Protein AF-0000000074598389 (afdb_homodimer)

Structure (mmCIF, N/CA/C/O backbone):
data_AF-0000000074598389-model_v1
#
loop_
_entity.id
_entity.type
_entity.pdbx_description
1 polymer 'Pectinesterase inhibitor domain-containing protein'
#
loop_
_atom_site.group_PDB
_atom_site.id
_atom_site.type_symbol
_atom_site.label_atom_id
_atom_site.label_alt_id
_atom_site.label_comp_id
_atom_site.label_asym_id
_atom_site.label_entity_id
_atom_site.label_seq_id
_atom_site.pdbx_PDB_ins_code
_atom_site.Cartn_x
_atom_site.Cartn_y
_atom_site.Cartn_z
_atom_site.occupancy
_atom_site.B_iso_or_equiv
_atom_site.auth_seq_id
_atom_site.auth_comp_id
_atom_site.auth_asym_id
_atom_site.auth_atom_id
_atom_site.pdbx_PDB_model_num
ATOM 1 N N . MET A 1 1 ? 4.613 78.25 67.938 1 35.03 1 MET A N 1
ATOM 2 C CA . MET A 1 1 ? 5.613 77.438 67.25 1 35.03 1 MET A CA 1
ATOM 3 C C . MET A 1 1 ? 4.969 76.25 66.625 1 35.03 1 MET A C 1
ATOM 5 O O . MET A 1 1 ? 4.418 75.375 67.312 1 35.03 1 MET A O 1
ATOM 9 N N . LYS A 1 2 ? 4.414 76.438 65.375 1 42.22 2 LYS A N 1
ATOM 10 C CA . LYS A 1 2 ? 3.6 75.812 64.312 1 42.22 2 LYS A CA 1
ATOM 11 C C . LYS A 1 2 ? 4.242 74.562 63.844 1 42.22 2 LYS A C 1
ATOM 13 O O . LYS A 1 2 ? 5.234 74.562 63.125 1 42.22 2 LYS A O 1
ATOM 18 N N . HIS A 1 3 ? 4.371 73.625 64.812 1 40.69 3 HIS A N 1
ATOM 19 C CA . HIS A 1 3 ? 4.895 72.312 64.438 1 40.69 3 HIS A CA 1
ATOM 20 C C . HIS A 1 3 ? 4.188 71.75 63.219 1 40.69 3 HIS A C 1
ATOM 22 O O . HIS A 1 3 ? 2.957 71.625 63.188 1 40.69 3 HIS A O 1
ATOM 28 N N . SER A 1 4 ? 4.695 72.062 62.031 1 38.25 4 SER A N 1
ATOM 29 C CA . SER A 1 4 ? 4.395 71.625 60.656 1 38.25 4 SER A CA 1
ATOM 30 C C . SER A 1 4 ? 4.414 70.062 60.562 1 38.25 4 SER A C 1
ATOM 32 O O . SER A 1 4 ? 5.457 69.438 60.75 1 38.25 4 SER A O 1
ATOM 34 N N . PHE A 1 5 ? 3.422 69.375 61.094 1 42.69 5 PHE A N 1
ATOM 35 C CA . PHE A 1 5 ? 3.184 67.938 60.906 1 42.69 5 PHE A CA 1
ATOM 36 C C . PHE A 1 5 ? 3.264 67.562 59.438 1 42.69 5 PHE A C 1
ATOM 38 O O . PHE A 1 5 ? 2.422 68 58.656 1 42.69 5 PHE A O 1
ATOM 45 N N . ALA A 1 6 ? 4.496 67.562 58.906 1 40.03 6 ALA A N 1
ATOM 46 C CA . ALA A 1 6 ? 4.797 67.062 57.562 1 40.03 6 ALA A CA 1
ATOM 47 C C . ALA A 1 6 ? 4.148 65.688 57.312 1 40.03 6 ALA A C 1
ATOM 49 O O . ALA A 1 6 ? 4.195 64.812 58.156 1 40.03 6 ALA A O 1
ATOM 50 N N . PHE A 1 7 ? 3.07 65.688 56.531 1 42.22 7 PHE A N 1
ATOM 51 C CA . PHE A 1 7 ? 2.32 64.688 55.844 1 42.22 7 PHE A CA 1
ATOM 52 C C . PHE A 1 7 ? 3.258 63.719 55.094 1 42.22 7 PHE A C 1
ATOM 54 O O . PHE A 1 7 ? 3.936 64.125 54.156 1 42.22 7 PHE A O 1
ATOM 61 N N . TYR A 1 8 ? 3.98 62.812 55.812 1 38.78 8 TYR A N 1
ATOM 62 C CA . TYR A 1 8 ? 4.762 61.75 55.156 1 38.78 8 TYR A CA 1
ATOM 63 C C . TYR A 1 8 ? 3.926 61 54.125 1 38.78 8 TYR A C 1
ATOM 65 O O . TYR A 1 8 ? 2.924 60.375 54.469 1 38.78 8 TYR A O 1
ATOM 73 N N . ILE A 1 9 ? 3.736 61.562 52.938 1 39.34 9 ILE A N 1
ATOM 74 C CA . ILE A 1 9 ? 3.219 60.906 51.75 1 39.34 9 ILE A CA 1
ATOM 75 C C . ILE A 1 9 ? 3.928 59.562 51.562 1 39.34 9 ILE A C 1
ATOM 77 O O . ILE A 1 9 ? 5.145 59.531 51.375 1 39.34 9 ILE A O 1
ATOM 81 N N . THR A 1 10 ? 3.537 58.531 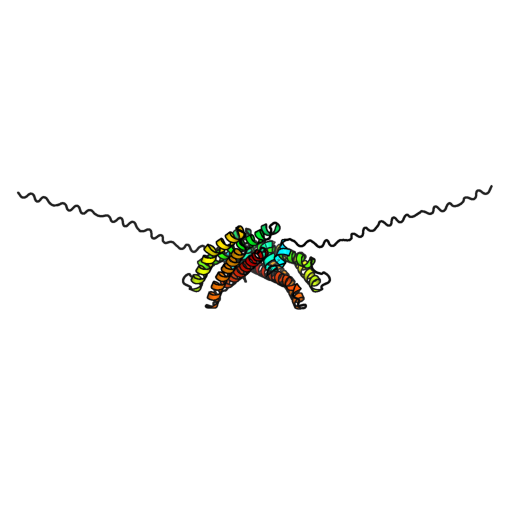52.344 1 41.62 10 THR A N 1
ATOM 82 C CA . THR A 1 10 ? 3.91 57.125 52.094 1 41.62 10 THR A CA 1
ATOM 83 C C . THR A 1 10 ? 3.725 56.812 50.625 1 41.62 10 THR A C 1
ATOM 85 O O . THR A 1 10 ? 2.605 56.844 50.094 1 41.62 10 THR A O 1
ATOM 88 N N . LEU A 1 11 ? 4.637 57.188 49.719 1 41.75 11 LEU A N 1
ATOM 89 C CA . LEU A 1 11 ? 4.762 56.656 48.375 1 41.75 11 LEU A CA 1
ATOM 90 C C . LEU A 1 11 ? 4.727 55.156 48.375 1 41.75 11 LEU A C 1
ATOM 92 O O . LEU A 1 11 ? 5.633 54.5 48.906 1 41.75 11 LEU A O 1
ATOM 96 N N . ILE A 1 12 ? 3.557 54.594 48.625 1 43.62 12 ILE A N 1
ATOM 97 C CA . ILE A 1 12 ? 3.334 53.156 48.375 1 43.62 12 ILE A CA 1
ATOM 98 C C . ILE A 1 12 ? 3.889 52.812 47 1 43.62 12 ILE A C 1
ATOM 100 O O . ILE A 1 12 ? 3.414 53.312 45.969 1 43.62 12 ILE A O 1
ATOM 104 N N . PHE A 1 13 ? 5.23 52.656 46.875 1 41.69 13 PHE A N 1
ATOM 105 C CA . PHE A 1 13 ? 5.863 51.969 45.75 1 41.69 13 PHE A CA 1
ATOM 106 C C . PHE A 1 13 ? 5.113 50.688 45.375 1 41.69 13 PHE A C 1
ATOM 108 O O . PHE A 1 13 ? 5.121 49.75 46.156 1 41.69 13 PHE A O 1
ATOM 115 N N . THR A 1 14 ? 3.869 50.844 44.75 1 44.34 14 THR A N 1
ATOM 116 C CA . THR A 1 14 ? 3.273 49.719 44.062 1 44.34 14 THR A CA 1
ATOM 117 C C . THR A 1 14 ? 4.305 49.031 43.156 1 44.34 14 THR A C 1
ATOM 119 O O . THR A 1 14 ? 4.758 49.594 42.188 1 44.34 14 THR A O 1
ATOM 122 N N . LEU A 1 15 ? 5.309 48.406 43.75 1 41.91 15 LEU A N 1
ATOM 123 C CA . LEU A 1 15 ? 6.09 47.438 42.969 1 41.91 15 LEU A CA 1
ATOM 124 C C . LEU A 1 15 ? 5.18 46.594 42.094 1 41.91 15 LEU A C 1
ATOM 126 O O . LEU A 1 15 ? 4.406 45.781 42.594 1 41.91 15 LEU A O 1
ATOM 130 N N . LEU A 1 16 ? 4.602 47.312 41.031 1 41.22 16 LEU A N 1
ATOM 131 C CA . LEU A 1 16 ? 4.043 46.5 39.969 1 41.22 16 LEU A CA 1
ATOM 132 C C . LEU A 1 16 ? 4.957 45.312 39.625 1 41.22 16 LEU A C 1
ATOM 134 O O . LEU A 1 16 ? 6.082 45.531 39.156 1 41.22 16 LEU A O 1
ATOM 138 N N . LEU A 1 17 ? 4.93 44.281 40.469 1 42.47 17 LEU A N 1
ATOM 139 C CA . LEU A 1 17 ? 5.465 43 40.031 1 42.47 17 LEU A CA 1
ATOM 140 C C . LEU A 1 17 ? 5.031 42.688 38.594 1 42.47 17 LEU A C 1
ATOM 142 O O . LEU A 1 17 ? 3.863 42.375 38.375 1 42.47 17 LEU A O 1
ATOM 146 N N . ILE A 1 18 ? 5.496 43.531 37.656 1 47.69 18 ILE A N 1
ATOM 147 C CA . ILE A 1 18 ? 5.41 43 36.312 1 47.69 18 ILE A CA 1
ATOM 148 C C . ILE A 1 18 ? 5.902 41.562 36.281 1 47.69 18 ILE A C 1
ATOM 150 O O . ILE A 1 18 ? 7.094 41.312 36.469 1 47.69 18 ILE A O 1
ATOM 154 N N . SER A 1 19 ? 5.117 40.656 36.906 1 46.66 19 SER A N 1
ATOM 155 C CA . SER A 1 19 ? 5.473 39.281 36.594 1 46.66 19 SER A CA 1
ATOM 156 C C . SER A 1 19 ? 5.703 39.094 35.094 1 46.66 19 SER A C 1
ATOM 158 O O . SER A 1 19 ? 4.902 39.562 34.281 1 46.66 19 SER A O 1
ATOM 160 N N . PRO A 1 20 ? 7 39.062 34.719 1 48.16 20 PRO A N 1
ATOM 161 C CA . PRO A 1 20 ? 7.156 38.75 33.312 1 48.16 20 PRO A CA 1
ATOM 162 C C . PRO A 1 20 ? 6.16 37.688 32.844 1 48.16 20 PRO A C 1
ATOM 164 O O . PRO A 1 20 ? 5.973 36.688 33.5 1 48.16 20 PRO A O 1
ATOM 167 N N . ILE A 1 21 ? 5.023 38.156 32.25 1 45.31 21 ILE A N 1
ATOM 168 C CA . ILE A 1 21 ? 4.324 37.156 31.422 1 45.31 21 ILE A CA 1
ATOM 169 C C . ILE A 1 21 ? 5.34 36.281 30.688 1 45.31 21 ILE A C 1
ATOM 171 O O . ILE A 1 21 ? 6.125 36.781 29.875 1 45.31 21 ILE A O 1
ATOM 175 N N . THR A 1 22 ? 5.891 35.281 31.391 1 43.81 22 THR A N 1
ATOM 176 C CA . THR A 1 22 ? 6.574 34.25 30.609 1 43.81 22 THR A CA 1
ATOM 177 C C . THR A 1 22 ? 5.852 34.031 29.281 1 43.81 22 THR A C 1
ATOM 179 O O . THR A 1 22 ? 4.699 33.594 29.266 1 43.81 22 THR A O 1
ATOM 182 N N . GLN A 1 23 ? 6.07 34.938 28.312 1 42.62 23 GLN A N 1
ATOM 183 C CA . GLN A 1 23 ? 5.734 34.5 26.969 1 42.62 23 GLN A CA 1
ATOM 184 C C . GLN A 1 23 ? 6.129 33.031 26.75 1 42.62 23 GLN A C 1
ATOM 186 O O . GLN A 1 23 ? 7.309 32.688 26.844 1 42.62 23 GLN A O 1
ATOM 191 N N . CYS A 1 24 ? 5.316 32.125 27.234 1 41.34 24 CYS A N 1
ATOM 192 C CA . CYS A 1 24 ? 5.48 30.781 26.641 1 41.34 24 CYS A CA 1
ATOM 193 C C . CYS A 1 24 ? 5.773 30.891 25.156 1 41.34 24 CYS A C 1
ATOM 195 O O . CYS A 1 24 ? 4.898 31.266 24.359 1 41.34 24 CYS A O 1
ATOM 197 N N . ASN A 1 25 ? 6.895 31.516 24.859 1 38.81 25 ASN A N 1
ATOM 198 C CA . ASN A 1 25 ? 7.273 31.203 23.484 1 38.81 25 ASN A CA 1
ATOM 199 C C . ASN A 1 25 ? 6.949 29.766 23.125 1 38.81 25 ASN A C 1
ATOM 201 O O . ASN A 1 25 ? 7.562 28.828 23.656 1 38.81 25 ASN A O 1
ATOM 205 N N . GLY A 1 26 ? 5.684 29.406 23.094 1 37.97 26 GLY A N 1
ATOM 206 C CA . GLY A 1 26 ? 5.457 28.141 22.406 1 37.97 26 GLY A CA 1
ATOM 207 C C . GLY A 1 26 ? 6.434 27.906 21.266 1 37.97 26 GLY A C 1
ATOM 208 O O . GLY A 1 26 ? 6.309 28.516 20.188 1 37.97 26 GLY A O 1
ATOM 209 N N . SER A 1 27 ? 7.703 27.953 21.516 1 39.06 27 SER A N 1
ATOM 210 C CA . SER A 1 27 ? 8.562 27.375 20.484 1 39.06 27 SER A CA 1
ATOM 211 C C . SER A 1 27 ? 7.852 26.25 19.75 1 39.06 27 SER A C 1
ATOM 213 O O . SER A 1 27 ? 7.473 25.25 20.344 1 39.06 27 SER A O 1
ATOM 215 N N . THR A 1 28 ? 6.953 26.531 18.859 1 43.59 28 THR A N 1
ATOM 216 C CA . THR A 1 28 ? 6.535 25.484 17.938 1 43.59 28 THR A CA 1
ATOM 217 C C . THR A 1 28 ? 7.684 24.516 17.672 1 43.59 28 THR A C 1
ATOM 219 O O . THR A 1 28 ? 8.664 24.875 17.016 1 43.59 28 THR A O 1
ATOM 222 N N . ARG A 1 29 ? 8.219 23.922 18.656 1 42.19 29 ARG A N 1
ATOM 223 C CA . ARG A 1 29 ? 9.203 22.859 18.422 1 42.19 29 ARG A CA 1
ATOM 224 C C . ARG A 1 29 ? 8.969 22.188 17.078 1 42.19 29 ARG A C 1
ATOM 226 O O . ARG A 1 29 ? 7.891 21.656 16.828 1 42.19 29 ARG A O 1
ATOM 233 N N . LYS A 1 30 ? 9.453 22.75 16.062 1 49.72 30 LYS A N 1
ATOM 234 C CA . LYS A 1 30 ? 9.5 22.031 14.789 1 49.72 30 LYS A CA 1
ATOM 235 C C . LYS A 1 30 ? 9.68 20.531 15.023 1 49.72 30 LYS A C 1
ATOM 237 O O . LYS A 1 30 ? 10.664 20.109 15.625 1 49.72 30 LYS A O 1
ATOM 242 N N . LEU A 1 31 ? 8.555 19.859 15.352 1 54.16 31 LEU A N 1
ATOM 243 C CA . LEU A 1 31 ? 8.609 18.406 15.516 1 54.16 31 LEU A CA 1
ATOM 244 C C . LEU A 1 31 ? 9.633 17.797 14.57 1 54.16 31 LEU A C 1
ATOM 246 O O . LEU A 1 31 ? 9.594 18.047 13.359 1 54.16 31 LEU A O 1
ATOM 250 N N . SER A 1 32 ? 10.906 17.531 15.078 1 65.06 32 SER A N 1
ATOM 251 C CA . SER A 1 32 ? 11.953 16.891 14.297 1 65.06 32 SER A CA 1
ATOM 252 C C . SER A 1 32 ? 11.398 15.742 13.453 1 65.06 32 SER A C 1
ATOM 254 O O . SER A 1 32 ? 10.539 14.992 13.906 1 65.06 32 SER A O 1
ATOM 256 N N . GLU A 1 33 ? 11.531 15.93 12.18 1 80.44 33 GLU A N 1
ATOM 257 C CA . GLU A 1 33 ? 11.117 14.883 11.242 1 80.44 33 GLU A CA 1
ATOM 258 C C . GLU A 1 33 ? 11.758 13.547 11.602 1 80.44 33 GLU A C 1
ATOM 260 O O . GLU A 1 33 ? 12.938 13.484 11.945 1 80.44 33 GLU A O 1
ATOM 265 N N . SER A 1 34 ? 10.922 12.562 11.672 1 86.56 34 SER A N 1
ATOM 266 C CA . SER A 1 34 ? 11.406 11.227 12 1 86.56 34 SER A CA 1
ATOM 267 C C . SER A 1 34 ? 12.406 10.734 10.953 1 86.56 34 SER A C 1
ATOM 269 O O . SER A 1 34 ? 12.398 11.195 9.812 1 86.56 34 SER A O 1
ATOM 271 N N . PHE A 1 35 ? 13.312 9.891 11.398 1 92.25 35 PHE A N 1
ATOM 272 C CA . PHE A 1 35 ? 14.266 9.242 10.508 1 92.25 35 PHE A CA 1
ATOM 273 C C . PHE A 1 35 ? 13.555 8.594 9.328 1 92.25 35 PHE A C 1
ATOM 275 O O . PHE A 1 35 ? 14.016 8.688 8.188 1 92.25 35 PHE A O 1
ATOM 282 N N . LEU A 1 36 ? 12.414 8.023 9.508 1 94.62 36 LEU A N 1
ATOM 283 C CA . LEU A 1 36 ? 11.625 7.367 8.477 1 94.62 36 LEU A CA 1
ATOM 284 C C . LEU A 1 36 ? 11.148 8.367 7.43 1 94.62 36 LEU A C 1
ATOM 286 O O . LEU A 1 36 ? 11.289 8.133 6.227 1 94.62 36 LEU A O 1
ATOM 290 N N . SER A 1 37 ? 10.609 9.469 7.949 1 92.25 37 SER A N 1
ATOM 291 C CA . SER A 1 37 ? 10.125 10.492 7.027 1 92.25 37 SER A CA 1
ATOM 292 C C . SER A 1 37 ? 11.258 11.047 6.172 1 92.25 37 SER A C 1
ATOM 294 O O . SER A 1 37 ? 11.094 11.25 4.965 1 92.25 37 SER A O 1
ATOM 296 N N . LEU A 1 38 ? 12.414 11.281 6.758 1 94.12 38 LEU A N 1
ATOM 297 C CA . LEU A 1 38 ? 13.57 11.805 6.039 1 94.12 38 LEU A CA 1
ATOM 298 C C . LEU A 1 38 ? 14.039 10.805 4.984 1 94.12 38 LEU A C 1
ATOM 300 O O . LEU A 1 38 ? 14.383 11.203 3.863 1 94.12 38 LEU A O 1
ATOM 304 N N . THR A 1 39 ? 14.039 9.578 5.344 1 96.81 39 THR A N 1
ATOM 305 C CA . THR A 1 39 ? 14.438 8.531 4.41 1 96.81 39 THR A CA 1
ATOM 306 C C . THR A 1 39 ? 13.445 8.414 3.264 1 96.81 39 THR A C 1
ATOM 308 O O . THR A 1 39 ? 13.836 8.336 2.098 1 96.81 39 THR A O 1
ATOM 311 N N . CYS A 1 40 ? 12.133 8.508 3.549 1 97.62 40 CYS A N 1
ATOM 312 C CA . CYS A 1 40 ? 11.102 8.297 2.541 1 97.62 40 CYS A CA 1
ATOM 313 C C . CYS A 1 40 ? 11.023 9.484 1.583 1 97.62 40 CYS A C 1
ATOM 315 O O . CYS A 1 40 ? 10.555 9.344 0.453 1 97.62 40 CYS A O 1
ATOM 317 N N . ARG A 1 41 ? 11.539 10.602 1.981 1 95.75 41 ARG A N 1
ATOM 318 C CA . ARG A 1 41 ? 11.602 11.742 1.074 1 95.75 41 ARG A CA 1
ATOM 319 C C . ARG A 1 41 ? 12.492 11.445 -0.123 1 95.75 41 ARG A C 1
ATOM 321 O O . ARG A 1 41 ? 12.367 12.07 -1.177 1 95.75 41 ARG A O 1
ATOM 328 N N . LYS A 1 42 ? 13.383 10.477 0.046 1 96.88 42 LYS A N 1
ATOM 329 C CA . LYS A 1 42 ? 14.336 10.141 -1.005 1 96.88 42 LYS A CA 1
ATOM 330 C C . LYS A 1 42 ? 13.836 8.969 -1.85 1 96.88 42 LYS A C 1
ATOM 332 O O . LYS A 1 42 ? 14.477 8.578 -2.824 1 96.88 42 LYS A O 1
ATOM 337 N N . ALA A 1 43 ? 12.695 8.422 -1.489 1 97.38 43 ALA A N 1
ATOM 338 C CA . ALA A 1 43 ? 12.102 7.336 -2.262 1 97.38 43 ALA A CA 1
ATOM 339 C C . ALA A 1 43 ? 11.227 7.883 -3.391 1 97.38 43 ALA A C 1
ATOM 341 O O . ALA A 1 43 ? 10.758 9.023 -3.326 1 97.38 43 ALA A O 1
ATOM 342 N N . SER A 1 44 ? 11 7.062 -4.406 1 97.06 44 SER A N 1
ATOM 343 C CA . SER A 1 44 ? 10.234 7.461 -5.578 1 97.06 44 SER A CA 1
ATOM 344 C C . SER A 1 44 ? 8.781 7.746 -5.211 1 97.06 44 SER A C 1
ATOM 346 O O . SER A 1 44 ? 8.117 8.562 -5.859 1 97.06 44 SER A O 1
ATOM 348 N N . ASP A 1 45 ? 8.281 7.047 -4.262 1 97.69 45 ASP A N 1
ATOM 349 C CA . ASP A 1 45 ? 6.914 7.215 -3.785 1 97.69 45 ASP A CA 1
ATOM 350 C C . ASP A 1 45 ? 6.875 7.383 -2.268 1 97.69 45 ASP A C 1
ATOM 352 O O . ASP A 1 45 ? 6.848 6.395 -1.528 1 97.69 45 ASP A O 1
ATOM 356 N N . PHE A 1 46 ? 6.715 8.664 -1.833 1 97.44 46 PHE A N 1
ATOM 357 C CA . PHE A 1 46 ? 6.789 8.992 -0.414 1 97.44 46 PHE A CA 1
ATOM 358 C C . PHE A 1 46 ? 5.668 8.312 0.36 1 97.44 46 PHE A C 1
ATOM 360 O O . PHE A 1 46 ? 5.902 7.727 1.422 1 97.44 46 PHE A O 1
ATOM 367 N N . GLY A 1 47 ? 4.402 8.461 -0.177 1 96.88 47 GLY A N 1
ATOM 368 C CA . GLY A 1 47 ? 3.246 7.934 0.532 1 96.88 47 GLY A CA 1
ATOM 369 C C . GLY A 1 47 ? 3.309 6.434 0.741 1 96.88 47 GLY A C 1
ATOM 370 O O . GLY A 1 47 ? 3.064 5.945 1.847 1 96.88 47 GLY A O 1
ATOM 371 N N . PHE A 1 48 ? 3.676 5.73 -0.339 1 97.88 48 PHE A N 1
ATOM 372 C CA . PHE A 1 48 ? 3.777 4.277 -0.241 1 97.88 48 PHE A CA 1
ATOM 373 C C . PHE A 1 48 ? 4.918 3.877 0.684 1 97.88 48 PHE A C 1
ATOM 375 O O . PHE A 1 48 ? 4.793 2.926 1.457 1 97.88 48 PHE A O 1
ATOM 382 N N . CYS A 1 49 ? 6.043 4.641 0.608 1 98.56 49 CYS A N 1
ATOM 383 C CA . CYS A 1 49 ? 7.18 4.398 1.492 1 98.56 49 CYS A CA 1
ATOM 384 C C . CYS A 1 49 ? 6.781 4.578 2.951 1 98.56 49 CYS A C 1
ATOM 386 O O . CYS A 1 49 ? 6.98 3.68 3.77 1 98.56 49 CYS A O 1
ATOM 388 N N . ALA A 1 50 ? 6.195 5.684 3.268 1 97.25 50 ALA A N 1
ATOM 389 C CA . ALA A 1 50 ? 5.824 6.004 4.645 1 97.25 50 ALA A CA 1
ATOM 390 C C . ALA A 1 50 ? 4.801 5.012 5.18 1 97.25 50 ALA A C 1
ATOM 392 O O . ALA A 1 50 ? 4.902 4.555 6.324 1 97.25 50 ALA A O 1
ATOM 393 N N . TYR A 1 51 ? 3.871 4.672 4.332 1 97.25 51 TYR A N 1
ATOM 394 C CA . TYR A 1 51 ? 2.848 3.721 4.746 1 97.25 51 TYR A CA 1
ATOM 395 C C . TYR A 1 51 ? 3.449 2.342 4.988 1 97.25 51 TYR A C 1
ATOM 397 O O . TYR A 1 51 ? 3.219 1.732 6.035 1 97.25 51 TYR A O 1
ATOM 405 N N . THR A 1 52 ? 4.168 1.829 4.004 1 98 52 THR A N 1
ATOM 406 C CA . THR A 1 52 ? 4.699 0.471 4.016 1 98 52 THR A CA 1
ATOM 407 C C . THR A 1 52 ? 5.664 0.276 5.184 1 98 52 THR A C 1
ATOM 409 O O . THR A 1 52 ? 5.566 -0.71 5.918 1 98 52 THR A O 1
ATOM 412 N N . LEU A 1 53 ? 6.547 1.207 5.359 1 97.75 53 LEU A N 1
ATOM 413 C CA . LEU A 1 53 ? 7.566 1.066 6.395 1 97.75 53 LEU A CA 1
ATOM 414 C C . LEU A 1 53 ? 7.027 1.508 7.75 1 97.75 53 LEU A C 1
ATOM 416 O O . LEU A 1 53 ? 7.418 0.963 8.7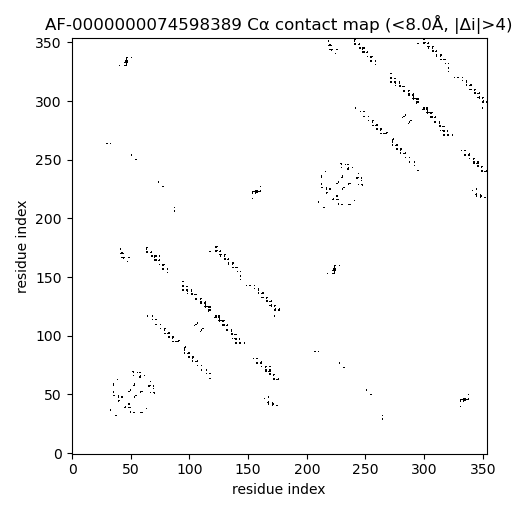81 1 97.75 53 LEU A O 1
ATOM 420 N N . GLY A 1 54 ? 6.109 2.43 7.738 1 94.38 54 GLY A N 1
ATOM 421 C CA . GLY A 1 54 ? 5.516 2.9 8.977 1 94.38 54 GLY A CA 1
ATOM 422 C C . GLY A 1 54 ? 4.566 1.896 9.602 1 94.38 54 GLY A C 1
ATOM 423 O O . GLY A 1 54 ? 4.375 1.886 10.82 1 94.38 54 GLY A O 1
ATOM 424 N N . SER A 1 55 ? 4.035 1.057 8.742 1 93.56 55 SER A N 1
ATOM 425 C CA . SER A 1 55 ? 3.09 0.065 9.242 1 93.56 55 SER A CA 1
ATOM 426 C C . SER A 1 55 ? 3.812 -1.153 9.812 1 93.56 55 SER A C 1
ATOM 428 O O . SER A 1 55 ? 3.184 -2.039 10.391 1 93.56 55 SER A O 1
ATOM 430 N N . ASP A 1 56 ? 5.031 -1.254 9.594 1 93.94 56 ASP A N 1
ATOM 431 C CA . ASP A 1 56 ? 5.875 -2.291 10.18 1 93.94 56 ASP A CA 1
ATOM 432 C C . ASP A 1 56 ? 6.59 -1.774 11.43 1 93.94 56 ASP A C 1
ATOM 434 O O . ASP A 1 56 ? 7.363 -0.819 11.352 1 93.94 56 ASP A O 1
ATOM 438 N N . PRO A 1 57 ? 6.391 -2.398 12.648 1 92.12 57 PRO A N 1
ATOM 439 C CA . PRO A 1 57 ? 6.977 -1.873 13.883 1 92.12 57 PRO A CA 1
ATOM 440 C C . PRO A 1 57 ? 8.5 -1.81 13.836 1 92.12 57 PRO A C 1
ATOM 442 O O . PRO A 1 57 ? 9.109 -0.983 14.523 1 92.12 57 PRO A O 1
ATOM 445 N N . ARG A 1 58 ? 9.164 -2.531 13.031 1 93.88 58 ARG A N 1
ATOM 446 C CA . ARG A 1 58 ? 10.617 -2.502 12.906 1 93.88 58 ARG A CA 1
ATOM 447 C C . ARG A 1 58 ? 11.086 -1.189 12.289 1 93.88 58 ARG A C 1
ATOM 449 O O . ARG A 1 58 ? 12.242 -0.792 12.461 1 93.88 58 ARG A O 1
ATOM 456 N N . GLY A 1 59 ? 10.172 -0.554 11.523 1 93.81 59 GLY A N 1
ATOM 457 C CA . GLY A 1 59 ? 10.516 0.649 10.781 1 93.81 59 GLY A CA 1
ATOM 458 C C . GLY A 1 59 ? 10.797 1.842 11.672 1 93.81 59 GLY A C 1
ATOM 459 O O . GLY A 1 59 ? 11.422 2.814 11.242 1 93.81 59 GLY A O 1
ATOM 460 N N . LYS A 1 60 ? 10.414 1.828 12.969 1 88.88 60 LYS A N 1
ATOM 461 C CA . LYS A 1 60 ? 10.516 2.969 13.875 1 88.88 60 LYS A CA 1
ATOM 462 C C . LYS A 1 60 ? 11.914 3.088 14.461 1 88.88 60 LYS A C 1
ATOM 464 O O . LYS A 1 60 ? 12.336 4.172 14.875 1 88.88 60 LYS A O 1
ATOM 469 N N . THR A 1 61 ? 12.703 2.014 14.43 1 88.5 61 THR A N 1
ATOM 470 C CA . THR A 1 61 ? 13.938 2.035 15.211 1 88.5 61 THR A CA 1
ATOM 471 C C . THR A 1 61 ? 15.117 1.564 14.359 1 88.5 61 THR A C 1
ATOM 473 O O . THR A 1 61 ? 16.219 1.376 14.875 1 88.5 61 THR A O 1
ATOM 476 N N . THR A 1 62 ? 14.898 1.325 13.172 1 92.94 62 THR A N 1
ATOM 477 C CA . THR A 1 62 ? 15.969 0.75 12.359 1 92.94 62 THR A CA 1
ATOM 478 C C . THR A 1 62 ? 16.625 1.817 11.484 1 92.94 62 THR A C 1
ATOM 480 O O . THR A 1 62 ? 16.188 2.971 11.477 1 92.94 62 THR A O 1
ATOM 483 N N . ASP A 1 63 ? 17.781 1.511 10.828 1 95.31 63 ASP A N 1
ATOM 484 C CA . ASP A 1 63 ? 18.469 2.389 9.891 1 95.31 63 ASP A CA 1
ATOM 485 C C . ASP A 1 63 ? 18.062 2.072 8.453 1 95.31 63 ASP A C 1
ATOM 487 O O . ASP A 1 63 ? 17.094 1.35 8.219 1 95.31 63 ASP A O 1
ATOM 491 N N . VAL A 1 64 ? 18.719 2.607 7.496 1 97 64 VAL A N 1
ATOM 492 C CA . VAL A 1 64 ? 18.328 2.479 6.098 1 97 64 VAL A CA 1
ATOM 493 C C . VAL A 1 64 ? 18.453 1.021 5.66 1 97 64 VAL A C 1
ATOM 495 O O . VAL A 1 64 ? 17.609 0.517 4.91 1 97 64 VAL A O 1
ATOM 498 N N . ASP A 1 65 ? 19.5 0.297 6.129 1 96.31 65 ASP A N 1
ATOM 499 C CA . ASP A 1 65 ? 19.641 -1.124 5.828 1 96.31 65 ASP A CA 1
ATOM 500 C C . ASP A 1 65 ? 18.453 -1.921 6.355 1 96.31 65 ASP A C 1
ATOM 502 O O . ASP A 1 65 ? 17.938 -2.807 5.668 1 96.31 65 ASP A O 1
ATOM 506 N N . GLY A 1 66 ? 18.125 -1.565 7.547 1 97.25 66 GLY A N 1
ATOM 507 C CA . GLY A 1 66 ? 16.969 -2.221 8.133 1 97.25 66 GLY A CA 1
ATOM 508 C C . GLY A 1 66 ? 15.68 -1.938 7.391 1 97.25 66 GLY A C 1
ATOM 509 O O . GLY A 1 66 ? 14.844 -2.83 7.219 1 97.25 66 GLY A O 1
ATOM 510 N N . LEU A 1 67 ? 15.484 -0.711 6.914 1 98.44 67 LEU A N 1
ATOM 511 C CA . LEU A 1 67 ? 14.305 -0.36 6.133 1 98.44 67 LEU A CA 1
ATOM 512 C C . LEU A 1 67 ? 14.281 -1.119 4.812 1 98.44 67 LEU A C 1
ATOM 514 O O . LEU A 1 67 ? 13.227 -1.579 4.371 1 98.44 67 LEU A O 1
ATOM 518 N N . ALA A 1 68 ? 15.461 -1.238 4.207 1 98.5 68 ALA A N 1
ATOM 519 C CA . ALA A 1 68 ? 15.57 -2.02 2.979 1 98.5 68 ALA A CA 1
ATOM 520 C C . ALA A 1 68 ? 15.203 -3.48 3.227 1 98.5 68 ALA A C 1
ATOM 522 O O . ALA A 1 68 ? 14.531 -4.105 2.402 1 98.5 68 ALA A O 1
ATOM 523 N N . GLN A 1 69 ? 15.602 -3.996 4.367 1 97.81 69 GLN A N 1
ATOM 524 C CA . GLN A 1 69 ? 15.266 -5.371 4.719 1 97.81 69 GLN A CA 1
ATOM 525 C C . GLN A 1 69 ? 13.758 -5.535 4.906 1 97.81 69 GLN A C 1
ATOM 527 O O . GLN A 1 69 ? 13.18 -6.531 4.469 1 97.81 69 GLN A O 1
ATOM 532 N N . ILE A 1 70 ? 13.156 -4.586 5.551 1 98.06 70 ILE A N 1
ATOM 533 C CA . ILE A 1 70 ? 11.711 -4.633 5.742 1 98.06 70 ILE A CA 1
ATOM 534 C C . ILE A 1 70 ? 11.008 -4.641 4.383 1 98.06 70 ILE A C 1
ATOM 536 O O . ILE A 1 70 ? 10.094 -5.434 4.152 1 98.06 70 ILE A O 1
ATOM 540 N N . ALA A 1 71 ? 11.43 -3.736 3.502 1 98.44 71 ALA A N 1
ATOM 541 C CA . ALA A 1 71 ? 10.828 -3.666 2.17 1 98.44 71 ALA A CA 1
ATOM 542 C C . ALA A 1 71 ? 11 -4.984 1.423 1 98.44 71 ALA A C 1
ATOM 544 O O . ALA A 1 71 ? 10.055 -5.48 0.798 1 98.44 71 ALA A O 1
ATOM 545 N N . LEU A 1 72 ? 12.195 -5.586 1.552 1 98.31 72 LEU A N 1
ATOM 546 C CA . LEU A 1 72 ? 12.461 -6.859 0.893 1 98.31 72 LEU A CA 1
ATOM 547 C C . LEU A 1 72 ? 11.602 -7.969 1.496 1 98.31 72 LEU A C 1
ATOM 549 O O . LEU A 1 72 ? 11.125 -8.852 0.777 1 98.31 72 LEU A O 1
ATOM 553 N N . ASP A 1 73 ? 11.453 -7.969 2.752 1 97.69 73 ASP A N 1
ATOM 554 C CA . ASP A 1 73 ? 10.609 -8.961 3.4 1 97.69 73 ASP A CA 1
ATOM 555 C C . ASP A 1 73 ? 9.172 -8.883 2.887 1 97.69 73 ASP A C 1
ATOM 557 O O . ASP A 1 73 ? 8.539 -9.906 2.627 1 97.69 73 ASP A O 1
ATOM 561 N N . LYS A 1 74 ? 8.68 -7.688 2.816 1 98.06 74 LYS A N 1
ATOM 562 C CA . LYS A 1 74 ? 7.316 -7.488 2.34 1 98.06 74 LYS A CA 1
ATOM 563 C C . LYS A 1 74 ? 7.188 -7.867 0.868 1 98.06 74 LYS A C 1
ATOM 565 O O . LYS A 1 74 ? 6.156 -8.398 0.446 1 98.06 74 LYS A O 1
ATOM 570 N N . LEU A 1 75 ? 8.211 -7.586 0.093 1 98.38 75 LEU A N 1
ATOM 571 C CA . LEU A 1 75 ? 8.242 -8.016 -1.302 1 98.38 75 LEU A CA 1
ATOM 572 C C . LEU A 1 75 ? 8.195 -9.531 -1.409 1 98.38 75 LEU A C 1
ATOM 574 O O . LEU A 1 75 ? 7.441 -10.078 -2.217 1 98.38 75 LEU A O 1
ATOM 578 N N . ALA A 1 76 ? 8.984 -10.219 -0.577 1 97.94 76 ALA A N 1
ATOM 579 C CA . ALA A 1 76 ? 9 -11.68 -0.581 1 97.94 76 ALA A CA 1
ATOM 580 C C . ALA A 1 76 ? 7.625 -12.242 -0.241 1 97.94 76 ALA A C 1
ATOM 582 O O . ALA A 1 76 ? 7.164 -13.188 -0.876 1 97.94 76 ALA A O 1
ATOM 583 N N . ALA A 1 77 ? 7.047 -11.68 0.759 1 96.5 77 ALA A N 1
ATOM 584 C CA . ALA A 1 77 ? 5.715 -12.133 1.157 1 96.5 77 ALA A CA 1
ATOM 585 C C . ALA A 1 77 ? 4.707 -11.93 0.028 1 96.5 77 ALA A C 1
ATOM 587 O O . ALA A 1 77 ? 3.844 -12.781 -0.198 1 96.5 77 ALA A O 1
ATOM 588 N N . GLN A 1 78 ? 4.805 -10.797 -0.65 1 97.88 78 GLN A N 1
ATOM 589 C CA . GLN A 1 78 ? 3.9 -10.523 -1.761 1 97.88 78 GLN A CA 1
ATOM 590 C C . GLN A 1 78 ? 4.121 -11.508 -2.906 1 97.88 78 GLN A C 1
ATOM 592 O O . GLN A 1 78 ? 3.16 -11.969 -3.529 1 97.88 78 GLN A O 1
ATOM 597 N N . VAL A 1 79 ? 5.379 -11.789 -3.197 1 98.5 79 VAL A N 1
ATOM 598 C CA . VAL A 1 79 ? 5.711 -12.758 -4.234 1 98.5 79 VAL A CA 1
ATOM 599 C C . VAL A 1 79 ? 5.117 -14.117 -3.879 1 98.5 79 VAL A C 1
ATOM 601 O O . VAL A 1 79 ? 4.461 -14.75 -4.707 1 98.5 79 VAL A O 1
ATOM 604 N N . LYS A 1 80 ? 5.246 -14.539 -2.689 1 97.31 80 LYS A N 1
ATOM 605 C CA . LYS A 1 80 ? 4.711 -15.828 -2.242 1 97.31 80 LYS A CA 1
ATOM 606 C C . LYS A 1 80 ? 3.184 -15.82 -2.273 1 97.31 80 LYS A C 1
ATOM 608 O O . LYS A 1 80 ? 2.562 -16.828 -2.617 1 97.31 80 LYS A O 1
ATOM 613 N N . GLY A 1 81 ? 2.641 -14.688 -1.887 1 96 81 GLY A N 1
ATOM 614 C CA . GLY A 1 81 ? 1.196 -1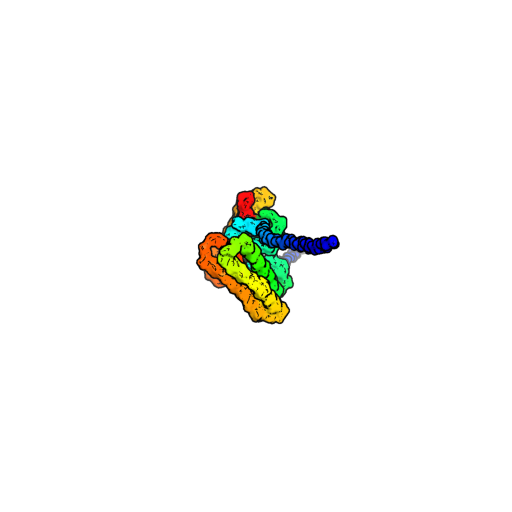4.57 -1.992 1 96 81 GLY A CA 1
ATOM 615 C C . GLY A 1 81 ? 0.691 -14.672 -3.418 1 96 81 GLY A C 1
ATOM 616 O O . GLY A 1 81 ? -0.353 -15.281 -3.67 1 96 81 GLY A O 1
ATOM 617 N N . THR A 1 82 ? 1.43 -14.133 -4.32 1 98 82 THR A N 1
ATOM 618 C CA . THR A 1 82 ? 1.049 -14.195 -5.727 1 98 82 THR A CA 1
ATOM 619 C C . THR A 1 82 ? 1.152 -15.617 -6.258 1 98 82 THR A C 1
ATOM 621 O O . THR A 1 82 ? 0.285 -16.078 -7.008 1 98 82 THR A O 1
ATOM 624 N N . ILE A 1 83 ? 2.199 -16.328 -5.848 1 97.75 83 ILE A N 1
ATOM 625 C CA . ILE A 1 83 ? 2.34 -17.734 -6.211 1 97.75 83 ILE A CA 1
ATOM 626 C C . ILE A 1 83 ? 1.137 -18.516 -5.703 1 97.75 83 ILE A C 1
ATOM 628 O O . ILE A 1 83 ? 0.534 -19.297 -6.449 1 97.75 83 ILE A O 1
ATOM 632 N N . SER A 1 84 ? 0.795 -18.281 -4.496 1 95.56 84 SER A N 1
ATOM 633 C CA . SER A 1 84 ? -0.337 -18.969 -3.896 1 95.56 84 SER A CA 1
ATOM 634 C C . SER A 1 84 ? -1.626 -18.703 -4.664 1 95.56 84 SER A C 1
ATOM 636 O O . SER A 1 84 ? -2.422 -19.609 -4.898 1 95.56 84 SER A O 1
ATOM 638 N N . TYR A 1 85 ? -1.874 -17.5 -5.039 1 95.69 85 TYR A N 1
ATOM 639 C CA . TYR A 1 85 ? -3.039 -17.125 -5.836 1 95.69 85 TYR A CA 1
ATOM 640 C C . TYR A 1 85 ? -3.055 -17.875 -7.164 1 95.69 85 TYR A C 1
ATOM 642 O O . TYR A 1 85 ? -4.082 -18.438 -7.551 1 95.69 85 TYR A O 1
ATOM 650 N N . LEU A 1 86 ? -1.921 -17.906 -7.82 1 97.38 86 LEU A N 1
ATOM 651 C CA . LEU A 1 86 ? -1.819 -18.5 -9.148 1 97.38 86 LEU A CA 1
ATOM 652 C C . LEU A 1 86 ? -2.029 -20.016 -9.078 1 97.38 86 LEU A C 1
ATOM 654 O O . LEU A 1 86 ? -2.619 -20.594 -9.992 1 97.38 86 LEU A O 1
ATOM 658 N N . GLN A 1 87 ? -1.59 -20.594 -8.031 1 96.31 87 GLN A N 1
ATOM 659 C CA . GLN A 1 87 ? -1.709 -22.031 -7.867 1 96.31 87 GLN A CA 1
ATOM 660 C C . GLN A 1 87 ? -3.17 -22.453 -7.727 1 96.31 87 GLN A C 1
ATOM 662 O O . GLN A 1 87 ? -3.51 -23.625 -7.938 1 96.31 87 GLN A O 1
ATOM 667 N N . ARG A 1 88 ? -3.982 -21.531 -7.48 1 93.5 88 ARG A N 1
ATOM 668 C CA . ARG A 1 88 ? -5.398 -21.844 -7.297 1 93.5 88 ARG A CA 1
ATOM 669 C C . ARG A 1 88 ? -6.184 -21.578 -8.578 1 93.5 88 ARG A C 1
ATOM 671 O O . ARG A 1 88 ? -7.391 -21.812 -8.633 1 93.5 88 ARG A O 1
ATOM 678 N N . GLN A 1 89 ? -5.516 -21.047 -9.562 1 94.19 89 GLN A N 1
ATOM 679 C CA . GLN A 1 89 ? -6.156 -20.797 -10.852 1 94.19 89 GLN A CA 1
ATOM 680 C C . GLN A 1 89 ? -6.074 -22.047 -11.742 1 94.19 89 GLN A C 1
ATOM 682 O O . GLN A 1 89 ? -5.441 -23.031 -11.375 1 94.19 89 GLN A O 1
ATOM 687 N N . ASP A 1 90 ? -6.82 -22 -12.883 1 91.31 90 ASP A N 1
ATOM 688 C CA . ASP A 1 90 ? -6.777 -23.078 -13.859 1 91.31 90 ASP A CA 1
ATOM 689 C C . ASP A 1 90 ? -5.375 -23.234 -14.445 1 91.31 90 ASP A C 1
ATOM 691 O O . ASP A 1 90 ? -4.941 -22.422 -15.25 1 91.31 90 ASP A O 1
ATOM 695 N N . SER A 1 91 ? -4.754 -24.266 -14.094 1 89.81 91 SER A N 1
ATOM 696 C CA . SER A 1 91 ? -3.373 -24.516 -14.508 1 89.81 91 SER A CA 1
ATOM 697 C C . SER A 1 91 ? -3.275 -24.703 -16.016 1 89.81 91 SER A C 1
ATOM 699 O O . SER A 1 91 ? -2.188 -24.609 -16.594 1 89.81 91 SER A O 1
ATOM 701 N N . ALA A 1 92 ? -4.355 -25 -16.641 1 93.56 92 ALA A N 1
ATOM 702 C CA . ALA A 1 92 ? -4.355 -25.188 -18.078 1 93.56 92 ALA A CA 1
ATOM 703 C C . ALA A 1 92 ? -4.273 -23.859 -18.812 1 93.56 92 ALA A C 1
ATOM 705 O O . ALA A 1 92 ? -3.973 -23.812 -20 1 93.56 92 ALA A O 1
ATOM 706 N N . ASP A 1 93 ? -4.527 -22.766 -18.172 1 95.56 93 ASP A N 1
ATOM 707 C CA . ASP A 1 93 ? -4.438 -21.438 -18.766 1 95.56 93 ASP A CA 1
ATOM 708 C C . ASP A 1 93 ? -2.982 -21.016 -18.969 1 95.56 93 ASP A C 1
ATOM 710 O O . ASP A 1 93 ? -2.217 -20.938 -18 1 95.56 93 ASP A O 1
ATOM 714 N N . PRO A 1 94 ? -2.588 -20.672 -20.172 1 96.31 94 PRO A N 1
ATOM 715 C CA . PRO A 1 94 ? -1.18 -20.359 -20.422 1 96.31 94 PRO A CA 1
ATOM 716 C C . PRO A 1 94 ? -0.694 -19.156 -19.641 1 96.31 94 PRO A C 1
ATOM 718 O O . PRO A 1 94 ? 0.49 -19.062 -19.297 1 96.31 94 PRO A O 1
ATOM 721 N N . VAL A 1 95 ? -1.568 -18.219 -19.328 1 98.06 95 VAL A N 1
ATOM 722 C CA . VAL A 1 95 ? -1.195 -17.062 -18.516 1 98.06 95 VAL A CA 1
ATOM 723 C C . VAL A 1 95 ? -0.752 -17.531 -17.125 1 98.06 95 VAL A C 1
ATOM 725 O O . VAL A 1 95 ? 0.27 -17.062 -16.609 1 98.06 95 VAL A O 1
ATOM 728 N N . VAL A 1 96 ? -1.486 -18.453 -16.547 1 98.31 96 VAL A N 1
ATOM 729 C CA . VAL A 1 96 ? -1.192 -18.969 -15.219 1 98.31 96 VAL A CA 1
ATOM 730 C C . VAL A 1 96 ? 0.173 -19.641 -15.211 1 98.31 96 VAL A C 1
ATOM 732 O O . VAL A 1 96 ? 0.999 -19.391 -14.336 1 98.31 96 VAL A O 1
ATOM 735 N N . GLY A 1 97 ? 0.405 -20.469 -16.203 1 97.88 97 GLY A N 1
ATOM 736 C CA . GLY A 1 97 ? 1.68 -21.172 -16.281 1 97.88 97 GLY A CA 1
ATOM 737 C C . GLY A 1 97 ? 2.863 -20.234 -16.406 1 97.88 97 GLY A C 1
ATOM 738 O O . GLY A 1 97 ? 3.857 -20.375 -15.695 1 97.88 97 GLY A O 1
ATOM 739 N N . SER A 1 98 ? 2.758 -19.266 -17.312 1 98.19 98 SER A N 1
ATOM 740 C CA . SER A 1 98 ? 3.838 -18.297 -17.516 1 98.19 98 SER A CA 1
ATOM 741 C C . SER A 1 98 ? 4.094 -17.484 -16.266 1 98.19 98 SER A C 1
ATOM 743 O O . SER A 1 98 ? 5.246 -17.281 -15.867 1 98.19 98 SER A O 1
ATOM 745 N N . CYS A 1 99 ? 3.061 -17.047 -15.664 1 98.75 99 CYS A N 1
ATOM 746 C CA . CYS A 1 99 ? 3.193 -16.188 -14.484 1 98.75 99 CYS A CA 1
ATOM 747 C C . CYS A 1 99 ? 3.744 -16.984 -13.305 1 98.75 99 CYS A C 1
ATOM 749 O O . CYS A 1 99 ? 4.566 -16.469 -12.539 1 98.75 99 CYS A O 1
ATOM 751 N N . LEU A 1 100 ? 3.322 -18.219 -13.156 1 98.56 100 LEU A N 1
ATOM 752 C CA . LEU A 1 100 ? 3.891 -19.062 -12.117 1 98.56 100 LEU A CA 1
ATOM 753 C C . LEU A 1 100 ? 5.395 -19.234 -12.312 1 98.56 100 LEU A C 1
ATOM 755 O O . LEU A 1 100 ? 6.156 -19.203 -11.336 1 98.56 100 LEU A O 1
ATOM 759 N N . GLN A 1 101 ? 5.797 -19.359 -13.516 1 98.19 101 GLN A N 1
ATOM 760 C CA . GLN A 1 101 ? 7.227 -19.5 -13.781 1 98.19 101 GLN A CA 1
ATOM 761 C C . GLN A 1 101 ? 7.977 -18.234 -13.391 1 98.19 101 GLN A C 1
ATOM 763 O O . GLN A 1 101 ? 9.031 -18.297 -12.758 1 98.19 101 GLN A O 1
ATOM 768 N N . PHE A 1 102 ? 7.461 -17.062 -13.75 1 98.62 102 PHE A N 1
ATOM 769 C CA . PHE A 1 102 ? 8.078 -15.789 -13.391 1 98.62 102 PHE A CA 1
ATOM 770 C C . PHE A 1 102 ? 8.211 -15.664 -11.875 1 98.62 102 PHE A C 1
ATOM 772 O O . PHE A 1 102 ? 9.297 -15.391 -11.359 1 98.62 102 PHE A O 1
ATOM 779 N N . TYR A 1 103 ? 7.164 -15.969 -11.188 1 98.69 103 TYR A N 1
ATOM 780 C CA . TYR A 1 103 ? 7.137 -15.703 -9.75 1 98.69 103 TYR A CA 1
ATOM 781 C C . TYR A 1 103 ? 7.902 -16.781 -8.984 1 98.69 103 TYR A C 1
ATOM 783 O O . TYR A 1 103 ? 8.516 -16.5 -7.957 1 98.69 103 TYR A O 1
ATOM 791 N N . ARG A 1 104 ? 7.93 -17.953 -9.484 1 98.44 104 ARG A N 1
ATOM 792 C CA . ARG A 1 104 ? 8.742 -18.969 -8.844 1 98.44 104 ARG A CA 1
ATOM 793 C C . ARG A 1 104 ? 10.227 -18.672 -9 1 98.44 104 ARG A C 1
ATOM 795 O O . ARG A 1 104 ? 11.016 -18.875 -8.07 1 98.44 104 ARG A O 1
ATOM 802 N N . THR A 1 105 ? 10.57 -18.219 -10.156 1 98.12 105 THR A N 1
ATOM 803 C CA . THR A 1 105 ? 11.961 -17.797 -10.352 1 98.12 105 THR A CA 1
ATOM 804 C C . THR A 1 105 ? 12.32 -16.656 -9.422 1 98.12 105 THR A C 1
ATOM 806 O O . THR A 1 105 ? 13.391 -16.656 -8.812 1 98.12 105 THR A O 1
ATOM 809 N N . ALA A 1 106 ? 11.469 -15.656 -9.281 1 98.56 106 ALA A N 1
ATOM 810 C CA . ALA A 1 106 ? 11.695 -14.531 -8.375 1 98.56 106 ALA A CA 1
ATOM 811 C C . ALA A 1 106 ? 11.883 -15.016 -6.941 1 98.56 106 ALA A C 1
ATOM 813 O O . ALA A 1 106 ? 12.766 -14.531 -6.23 1 98.56 106 ALA A O 1
ATOM 814 N N . ASP A 1 107 ? 11.078 -15.938 -6.535 1 98.38 107 ASP A N 1
ATOM 815 C CA . ASP A 1 107 ? 11.07 -16.438 -5.16 1 98.38 107 ASP A CA 1
ATOM 816 C C . ASP A 1 107 ? 12.312 -17.266 -4.867 1 98.38 107 ASP A C 1
ATOM 818 O O . ASP A 1 107 ? 12.945 -17.109 -3.824 1 98.38 107 ASP A O 1
ATOM 822 N N . SER A 1 108 ? 12.664 -18.109 -5.738 1 97.25 108 SER A N 1
ATOM 823 C CA . SER A 1 108 ? 13.648 -19.141 -5.414 1 97.25 108 SER A CA 1
ATOM 824 C C . SER A 1 108 ? 15.062 -18.672 -5.758 1 97.25 108 SER A C 1
ATOM 826 O O . SER A 1 108 ? 16.031 -19.125 -5.156 1 97.25 108 SER A O 1
ATOM 828 N N . LYS A 1 109 ? 15.172 -17.766 -6.699 1 94 109 LYS A N 1
ATOM 829 C CA . LYS A 1 109 ? 16.516 -17.391 -7.148 1 94 109 LYS A CA 1
ATOM 830 C C . LYS A 1 109 ? 16.797 -15.922 -6.883 1 94 109 LYS A C 1
ATOM 832 O O . LYS A 1 109 ? 17.828 -15.578 -6.281 1 94 109 LYS A O 1
ATOM 837 N N . VAL A 1 110 ? 15.883 -15.109 -7.207 1 94.38 110 VAL A N 1
ATOM 838 C CA . VAL A 1 110 ? 16.188 -13.68 -7.266 1 94.38 110 VAL A CA 1
ATOM 839 C C . VAL A 1 110 ? 16.125 -13.078 -5.863 1 94.38 110 VAL A C 1
ATOM 841 O O . VAL A 1 110 ? 17.047 -12.375 -5.441 1 94.38 110 VAL A O 1
ATOM 844 N N . TYR A 1 111 ? 15.117 -13.406 -5.137 1 94.94 111 TYR A N 1
ATOM 845 C CA . TYR A 1 111 ? 14.938 -12.82 -3.812 1 94.94 111 TYR A CA 1
ATOM 846 C C . TYR A 1 111 ? 16.078 -13.203 -2.887 1 94.94 111 TYR A C 1
ATOM 848 O O . TYR A 1 111 ? 16.688 -12.336 -2.242 1 94.94 111 TYR A O 1
ATOM 856 N N . PRO A 1 112 ? 16.516 -14.492 -2.836 1 96.06 112 PRO A N 1
ATOM 857 C CA . PRO A 1 112 ? 17.656 -14.828 -1.98 1 96.06 112 PRO A CA 1
ATOM 858 C C . PRO A 1 112 ? 18.938 -14.07 -2.373 1 96.06 112 PRO A C 1
ATOM 860 O O . PRO A 1 112 ? 19.703 -13.672 -1.504 1 96.06 112 PRO A O 1
ATOM 863 N N . SER A 1 113 ? 19.078 -13.867 -3.641 1 96.94 113 SER A N 1
ATOM 864 C CA . SER A 1 113 ? 20.219 -13.109 -4.109 1 96.94 113 SER A CA 1
ATOM 865 C C . SER A 1 113 ? 20.172 -11.664 -3.617 1 96.94 113 SER A C 1
ATOM 867 O O . SER A 1 113 ? 21.188 -11.102 -3.217 1 96.94 113 SER A O 1
ATOM 869 N N . ALA A 1 114 ? 19.016 -11.039 -3.615 1 97.62 114 ALA A N 1
ATOM 870 C CA . ALA A 1 114 ? 18.844 -9.672 -3.146 1 97.62 114 ALA A CA 1
ATOM 871 C C . ALA A 1 114 ? 19.188 -9.547 -1.663 1 97.62 114 ALA A C 1
ATOM 873 O O . ALA A 1 114 ? 19.953 -8.672 -1.264 1 97.62 114 ALA A O 1
ATOM 874 N N . VAL A 1 115 ? 18.703 -10.477 -0.922 1 97.62 115 VAL A N 1
ATOM 875 C CA . VAL A 1 115 ? 18.906 -10.461 0.523 1 97.62 115 VAL A CA 1
ATOM 876 C C . VAL A 1 115 ? 20.375 -10.742 0.845 1 97.62 115 VAL A C 1
ATOM 878 O O . VAL A 1 115 ? 20.969 -10.07 1.69 1 97.62 115 VAL A O 1
ATOM 881 N N . GLY A 1 116 ? 20.875 -11.781 0.22 1 97.75 116 GLY A N 1
ATOM 882 C CA . GLY A 1 116 ? 22.281 -12.094 0.425 1 97.75 116 GLY A CA 1
ATOM 883 C C . GLY A 1 116 ? 23.203 -10.93 0.102 1 97.75 116 GLY A C 1
ATOM 884 O O . GLY A 1 116 ? 24.125 -10.633 0.861 1 97.75 116 GLY A O 1
ATOM 885 N N . SER A 1 117 ? 22.953 -10.273 -1.024 1 98.19 117 SER A N 1
ATOM 886 C CA . SER A 1 117 ? 23.766 -9.141 -1.435 1 98.19 117 SER A CA 1
ATOM 887 C C . SER A 1 117 ? 23.625 -7.977 -0.457 1 98.19 117 SER A C 1
ATOM 889 O O . SER A 1 117 ? 24.609 -7.316 -0.125 1 98.19 117 SER A O 1
ATOM 891 N N . LEU A 1 118 ? 22.422 -7.711 0.029 1 97.94 118 LEU A N 1
ATOM 892 C CA . LEU A 1 118 ? 22.219 -6.648 1.009 1 97.94 118 LEU A CA 1
ATOM 893 C C . LEU A 1 118 ? 23 -6.938 2.291 1 97.94 118 LEU A C 1
ATOM 895 O O . LEU A 1 118 ? 23.656 -6.055 2.838 1 97.94 118 LEU A O 1
ATOM 899 N N . ASN A 1 119 ? 22.938 -8.172 2.725 1 97.06 119 ASN A N 1
ATOM 900 C CA . ASN A 1 119 ? 23.609 -8.578 3.953 1 97.06 119 ASN A CA 1
ATOM 901 C C . ASN A 1 119 ? 25.125 -8.438 3.834 1 97.06 119 ASN A C 1
ATOM 903 O O . ASN A 1 119 ? 25.797 -8.156 4.82 1 97.06 119 ASN A O 1
ATOM 907 N N . ASN A 1 120 ? 25.594 -8.555 2.67 1 97.75 120 ASN A N 1
ATOM 908 C CA . ASN A 1 120 ? 27.031 -8.438 2.414 1 97.75 120 ASN A CA 1
ATOM 909 C C . ASN A 1 120 ? 27.406 -7.012 2.023 1 97.75 120 ASN A C 1
ATOM 911 O O . ASN A 1 120 ? 28.531 -6.762 1.595 1 97.75 120 ASN A O 1
ATOM 915 N N . LYS A 1 121 ? 26.469 -6.145 1.99 1 97.88 121 LYS A N 1
ATOM 916 C CA . LYS A 1 121 ? 26.641 -4.727 1.685 1 97.88 121 LYS A CA 1
ATOM 917 C C . LYS A 1 121 ? 27.031 -4.523 0.226 1 97.88 121 LYS A C 1
ATOM 919 O O . LYS A 1 121 ? 27.688 -3.533 -0.112 1 97.88 121 LYS A O 1
ATOM 924 N N . ALA A 1 122 ? 26.766 -5.562 -0.537 1 98.38 122 ALA A N 1
ATOM 925 C CA . ALA A 1 122 ? 26.875 -5.426 -1.986 1 98.38 122 ALA A CA 1
ATOM 926 C C . ALA A 1 122 ? 25.656 -4.738 -2.572 1 98.38 122 ALA A C 1
ATOM 928 O O . ALA A 1 122 ? 24.844 -5.371 -3.262 1 98.38 122 ALA A O 1
ATOM 929 N N . TYR A 1 123 ? 25.531 -3.475 -2.461 1 98.31 123 TYR A N 1
ATOM 930 C CA . TYR A 1 123 ? 24.312 -2.727 -2.703 1 98.31 123 TYR A CA 1
ATOM 931 C C . TYR A 1 123 ? 23.969 -2.715 -4.188 1 98.31 123 TYR A C 1
ATOM 933 O O . TYR A 1 123 ? 22.797 -2.795 -4.559 1 98.31 123 TYR A O 1
ATOM 941 N N . GLY A 1 124 ? 24.938 -2.6 -5.039 1 98 124 GLY A N 1
ATOM 942 C CA . GLY A 1 124 ? 24.672 -2.66 -6.469 1 98 124 GLY A CA 1
ATOM 943 C C . GLY A 1 124 ? 24.016 -3.953 -6.898 1 98 124 GLY A C 1
ATOM 944 O O . GLY A 1 124 ? 23.016 -3.936 -7.633 1 98 124 GLY A O 1
ATOM 945 N N . ALA A 1 125 ? 24.562 -5.035 -6.406 1 98.06 125 ALA A N 1
ATOM 946 C CA . ALA A 1 125 ? 24 -6.348 -6.723 1 98.06 125 ALA A CA 1
ATOM 947 C C . ALA A 1 125 ? 22.609 -6.516 -6.113 1 98.06 125 ALA A C 1
ATOM 949 O O . ALA A 1 125 ? 21.734 -7.109 -6.73 1 98.06 125 ALA A O 1
ATOM 950 N N . ALA A 1 126 ? 22.453 -6.027 -4.93 1 98.31 126 ALA A N 1
ATOM 951 C CA . ALA A 1 126 ? 21.141 -6.094 -4.277 1 98.31 126 ALA A CA 1
ATOM 952 C C . ALA A 1 126 ? 20.094 -5.316 -5.066 1 98.31 126 ALA A C 1
ATOM 954 O O . ALA A 1 126 ? 18.969 -5.793 -5.258 1 98.31 126 ALA A O 1
ATOM 955 N N . LYS A 1 127 ? 20.469 -4.152 -5.492 1 98.25 127 LYS A N 1
ATOM 956 C CA . LYS A 1 127 ? 19.562 -3.322 -6.281 1 98.25 127 LYS A CA 1
ATOM 957 C C . LYS A 1 127 ? 19.188 -4.008 -7.594 1 98.25 127 LYS A C 1
ATOM 959 O O . LYS A 1 127 ? 18.031 -4.008 -7.988 1 98.25 127 LYS A O 1
ATOM 964 N N . GLN A 1 128 ? 20.156 -4.613 -8.234 1 97.5 128 GLN A N 1
ATOM 965 C CA . GLN A 1 128 ? 19.906 -5.316 -9.492 1 97.5 128 GLN A CA 1
ATOM 966 C C . GLN A 1 128 ? 18.984 -6.508 -9.273 1 97.5 128 GLN A C 1
ATOM 968 O O . GLN A 1 128 ? 18.078 -6.758 -10.086 1 97.5 128 GLN A O 1
ATOM 973 N N . ALA A 1 129 ? 19.203 -7.215 -8.219 1 98 129 ALA A N 1
ATOM 974 C CA . ALA A 1 129 ? 18.359 -8.359 -7.91 1 98 129 ALA A CA 1
ATOM 975 C C . ALA A 1 129 ? 16.922 -7.914 -7.641 1 98 129 ALA A C 1
ATOM 977 O O . ALA A 1 129 ? 15.969 -8.562 -8.078 1 98 129 ALA A O 1
ATOM 978 N N . THR A 1 130 ? 16.75 -6.832 -6.926 1 97.88 130 THR A N 1
ATOM 979 C CA . THR A 1 130 ? 15.414 -6.309 -6.656 1 97.88 130 THR A CA 1
ATOM 980 C C . THR A 1 130 ? 14.719 -5.902 -7.953 1 97.88 130 THR A C 1
ATOM 982 O O . THR A 1 130 ? 13.531 -6.176 -8.141 1 97.88 130 THR A O 1
ATOM 985 N N . ARG A 1 131 ? 15.422 -5.281 -8.82 1 97.69 131 ARG A N 1
ATOM 986 C CA . ARG A 1 131 ? 14.883 -4.91 -10.117 1 97.69 131 ARG A CA 1
ATOM 987 C C . ARG A 1 131 ? 14.5 -6.145 -10.93 1 97.69 131 ARG A C 1
ATOM 989 O O . ARG A 1 131 ? 13.523 -6.121 -11.688 1 97.69 131 ARG A O 1
ATOM 996 N N . ALA A 1 132 ? 15.281 -7.176 -10.758 1 98.19 132 ALA A N 1
ATOM 997 C CA . ALA A 1 132 ? 14.938 -8.414 -11.445 1 98.19 132 ALA A CA 1
ATOM 998 C C . ALA A 1 132 ? 13.602 -8.969 -10.953 1 98.19 132 ALA A C 1
ATOM 1000 O O . ALA A 1 132 ? 12.828 -9.523 -11.734 1 98.19 132 ALA A O 1
ATOM 1001 N N . VAL A 1 133 ? 13.328 -8.875 -9.633 1 98.31 133 VAL A N 1
ATOM 1002 C CA . VAL A 1 133 ? 12.016 -9.266 -9.133 1 98.31 133 VAL A CA 1
ATOM 1003 C C . VAL A 1 133 ? 10.93 -8.438 -9.828 1 98.31 133 VAL A C 1
ATOM 1005 O O . VAL A 1 133 ? 9.914 -8.984 -10.273 1 98.31 133 VAL A O 1
ATOM 1008 N N . MET A 1 134 ? 11.148 -7.164 -9.922 1 98.25 134 MET A N 1
ATOM 1009 C CA . MET A 1 134 ? 10.219 -6.277 -10.617 1 98.25 134 MET A CA 1
ATOM 1010 C C . MET A 1 134 ? 9.977 -6.75 -12.047 1 98.25 134 MET A C 1
ATOM 1012 O O . MET A 1 134 ? 8.836 -6.746 -12.516 1 98.25 134 MET A O 1
ATOM 1016 N N . ASN A 1 135 ? 11.023 -7.113 -12.695 1 98.38 135 ASN A N 1
ATOM 1017 C CA . ASN A 1 135 ? 10.93 -7.551 -14.086 1 98.38 135 ASN A CA 1
ATOM 1018 C C . ASN A 1 135 ? 10.125 -8.836 -14.219 1 98.38 135 ASN A C 1
ATOM 1020 O O . ASN A 1 135 ? 9.422 -9.039 -15.211 1 98.38 135 ASN A O 1
ATOM 1024 N N . HIS A 1 136 ? 10.266 -9.727 -13.258 1 98.31 136 HIS A N 1
ATOM 1025 C CA . HIS A 1 136 ? 9.445 -10.93 -13.273 1 98.31 136 HIS A CA 1
ATOM 1026 C C . HIS A 1 136 ? 7.969 -10.594 -13.117 1 98.31 136 HIS A C 1
ATOM 1028 O O . HIS A 1 136 ? 7.121 -11.164 -13.812 1 98.31 136 HIS A O 1
ATOM 1034 N N . GLY A 1 137 ? 7.625 -9.688 -12.234 1 98.62 137 GLY A N 1
ATOM 1035 C CA . GLY A 1 137 ? 6.254 -9.211 -12.156 1 98.62 137 GLY A CA 1
ATOM 1036 C C . GLY A 1 137 ? 5.773 -8.562 -13.445 1 98.62 137 GLY A C 1
ATOM 1037 O O . GLY A 1 137 ? 4.641 -8.789 -13.875 1 98.62 137 GLY A O 1
ATOM 1038 N N . HIS A 1 138 ? 6.645 -7.762 -14.016 1 98.62 138 HIS A N 1
ATOM 1039 C CA . HIS A 1 138 ? 6.328 -7.113 -15.281 1 98.62 138 HIS A CA 1
ATOM 1040 C C . HIS A 1 138 ? 6.094 -8.141 -16.391 1 98.62 138 HIS A C 1
ATOM 1042 O O . HIS A 1 138 ? 5.191 -7.98 -17.203 1 98.62 138 HIS A O 1
ATOM 1048 N N . GLY A 1 139 ? 6.91 -9.172 -16.422 1 98.69 139 GLY A N 1
ATOM 1049 C CA . GLY A 1 139 ? 6.684 -10.25 -17.375 1 98.69 139 GLY A CA 1
ATOM 1050 C C . GLY A 1 139 ? 5.305 -10.867 -17.25 1 98.69 139 GLY A C 1
ATOM 1051 O O . GLY A 1 139 ? 4.637 -11.102 -18.266 1 98.69 139 GLY A O 1
ATOM 1052 N N . CYS A 1 140 ? 4.898 -11.125 -16.062 1 98.88 140 CYS A N 1
ATOM 1053 C CA . CYS A 1 140 ? 3.551 -11.641 -15.828 1 98.88 140 CYS A CA 1
ATOM 1054 C C . CYS A 1 140 ? 2.5 -10.656 -16.344 1 98.88 140 CYS A C 1
ATOM 1056 O O . CYS A 1 140 ? 1.55 -11.062 -17.016 1 98.88 140 CYS A O 1
ATOM 1058 N N . GLN A 1 141 ? 2.697 -9.367 -16.094 1 98.81 141 GLN A N 1
ATOM 1059 C CA . GLN A 1 141 ? 1.726 -8.375 -16.547 1 98.81 141 GLN A CA 1
ATOM 1060 C C . GLN A 1 141 ? 1.649 -8.336 -18.062 1 98.81 141 GLN A C 1
ATOM 1062 O O . GLN A 1 141 ? 0.567 -8.18 -18.641 1 98.81 141 GLN A O 1
ATOM 1067 N N . VAL A 1 142 ? 2.768 -8.484 -18.688 1 98.69 142 VAL A N 1
ATOM 1068 C CA . VAL A 1 142 ? 2.799 -8.508 -20.156 1 98.69 142 VAL A CA 1
ATOM 1069 C C . VAL A 1 142 ? 1.947 -9.664 -20.672 1 98.69 142 VAL A C 1
ATOM 1071 O O . VAL A 1 142 ? 1.186 -9.5 -21.625 1 98.69 142 VAL A O 1
ATOM 1074 N N . ARG A 1 143 ? 2.068 -10.844 -20.016 1 98.38 143 ARG A N 1
ATOM 1075 C CA . ARG A 1 143 ? 1.258 -11.992 -20.406 1 98.38 143 ARG A CA 1
ATOM 1076 C C . ARG A 1 143 ? -0.228 -11.703 -20.219 1 98.38 143 ARG A C 1
ATOM 1078 O O . ARG A 1 143 ? -1.046 -12.07 -21.062 1 98.38 143 ARG A O 1
ATOM 1085 N N . VAL A 1 144 ? -0.599 -11.086 -19.172 1 98.5 144 VAL A N 1
ATOM 1086 C CA . VAL A 1 144 ? -1.977 -10.703 -18.891 1 98.5 144 VAL A CA 1
ATOM 1087 C C . VAL A 1 144 ? -2.492 -9.758 -19.969 1 98.5 144 VAL A C 1
ATOM 1089 O O . VAL A 1 144 ? -3.607 -9.922 -20.469 1 98.5 144 VAL A O 1
ATOM 1092 N N . ASP A 1 145 ? -1.658 -8.812 -20.328 1 98.12 145 ASP A N 1
ATOM 1093 C CA . ASP A 1 145 ? -2.055 -7.805 -21.297 1 98.12 145 ASP A CA 1
ATOM 1094 C C . ASP A 1 145 ? -2.252 -8.422 -22.688 1 98.12 145 ASP A C 1
ATOM 1096 O O . ASP A 1 145 ? -3.055 -7.934 -23.484 1 98.12 145 ASP A O 1
ATOM 1100 N N . GLN A 1 146 ? -1.545 -9.461 -22.891 1 97.69 146 GLN A N 1
ATOM 1101 C CA . GLN A 1 146 ? -1.626 -10.141 -24.172 1 97.69 146 GLN A CA 1
ATOM 1102 C C . GLN A 1 146 ? -2.873 -11.023 -24.25 1 97.69 146 GLN A C 1
ATOM 1104 O O . GLN A 1 146 ? -3.271 -11.445 -25.344 1 97.69 146 GLN A O 1
ATOM 1109 N N . SER A 1 147 ? -3.447 -11.289 -23.125 1 96.31 147 SER A N 1
ATOM 1110 C CA . SER A 1 147 ? -4.684 -12.062 -23.047 1 96.31 147 SER A CA 1
ATOM 1111 C C . SER A 1 147 ? -5.723 -11.359 -22.172 1 96.31 147 SER A C 1
ATOM 1113 O O . SER A 1 147 ? -6.121 -11.875 -21.125 1 96.31 147 SER A O 1
ATOM 1115 N N . PRO A 1 148 ? -6.184 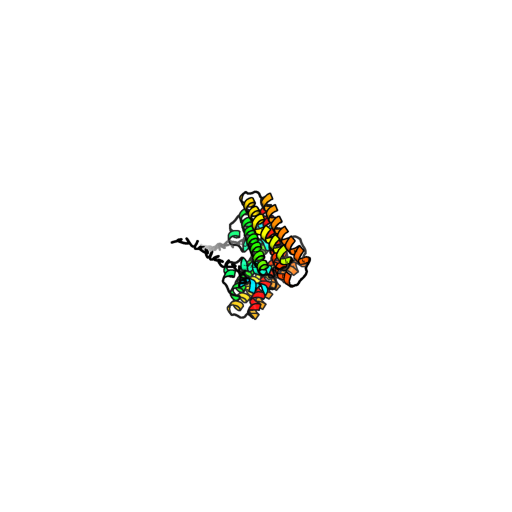-10.266 -22.703 1 93.88 148 PRO A N 1
ATOM 1116 C CA . PRO A 1 148 ? -7.055 -9.453 -21.859 1 93.88 148 PRO A CA 1
ATOM 1117 C C . PRO A 1 148 ? -8.328 -10.18 -21.438 1 93.88 148 PRO A C 1
ATOM 1119 O O . PRO A 1 148 ? -8.984 -10.812 -22.281 1 93.88 148 PRO A O 1
ATOM 1122 N N . SER A 1 149 ? -8.586 -10.211 -20.234 1 95.75 149 SER A N 1
ATOM 1123 C CA . SER A 1 149 ? -9.766 -10.82 -19.625 1 95.75 149 SER A CA 1
ATOM 1124 C C . SER A 1 149 ? -10.039 -10.219 -18.25 1 95.75 149 SER A C 1
ATOM 1126 O O . SER A 1 149 ? -9.109 -9.938 -17.484 1 95.75 149 SER A O 1
ATOM 1128 N N . PRO A 1 150 ? -11.328 -10.078 -17.906 1 94.62 150 PRO A N 1
ATOM 1129 C CA . PRO A 1 150 ? -11.648 -9.555 -16.578 1 94.62 150 PRO A CA 1
ATOM 1130 C C . PRO A 1 150 ? -11.156 -10.469 -15.453 1 94.62 150 PRO A C 1
ATOM 1132 O O . PRO A 1 150 ? -10.961 -10.008 -14.328 1 94.62 150 PRO A O 1
ATOM 1135 N N . LYS A 1 151 ? -10.914 -11.68 -15.773 1 94.25 151 LYS A N 1
ATOM 1136 C CA . LYS A 1 151 ? -10.516 -12.625 -14.734 1 94.25 151 LYS A CA 1
ATOM 1137 C C . LYS A 1 151 ? -9.117 -12.305 -14.219 1 94.25 151 LYS A C 1
ATOM 1139 O O . LYS A 1 151 ? -8.734 -12.766 -13.141 1 94.25 151 LYS A O 1
ATOM 1144 N N . TRP A 1 152 ? -8.344 -11.422 -14.969 1 97.31 152 TRP A N 1
ATOM 1145 C CA . TRP A 1 152 ? -6.965 -11.141 -14.594 1 97.31 152 TRP A CA 1
ATOM 1146 C C . TRP A 1 152 ? -6.875 -9.859 -13.773 1 97.31 152 TRP A C 1
ATOM 1148 O O . TRP A 1 152 ? -5.777 -9.414 -13.422 1 97.31 152 TRP A O 1
ATOM 1158 N N . GLN A 1 153 ? -7.992 -9.281 -13.414 1 96.62 153 GLN A N 1
ATOM 1159 C CA . GLN A 1 153 ? -7.992 -8.031 -12.664 1 96.62 153 GLN A CA 1
ATOM 1160 C C . GLN A 1 153 ? -7.293 -8.195 -11.32 1 96.62 153 GLN A C 1
ATOM 1162 O O . GLN A 1 153 ? -6.57 -7.305 -10.875 1 96.62 153 GLN A O 1
ATOM 1167 N N . MET A 1 154 ? -7.496 -9.336 -10.688 1 97.12 154 MET A N 1
ATOM 1168 C CA . MET A 1 154 ? -6.867 -9.586 -9.391 1 97.12 154 MET A CA 1
ATOM 1169 C C . MET A 1 154 ? -5.359 -9.75 -9.547 1 97.12 154 MET A C 1
ATOM 1171 O O . MET A 1 154 ? -4.586 -9.188 -8.766 1 97.12 154 MET A O 1
ATOM 1175 N N . LEU A 1 155 ? -4.965 -10.469 -10.609 1 98.19 155 LEU A N 1
ATOM 1176 C CA . LEU A 1 155 ? -3.543 -10.672 -10.867 1 98.19 155 LEU A CA 1
ATOM 1177 C C . LEU A 1 155 ? -2.861 -9.352 -11.219 1 98.19 155 LEU A C 1
ATOM 1179 O O . LEU A 1 155 ? -1.735 -9.094 -10.789 1 98.19 155 LEU A O 1
ATOM 1183 N N . THR A 1 156 ? -3.547 -8.5 -12.008 1 98.56 156 THR A N 1
ATOM 1184 C CA . THR A 1 156 ? -3.027 -7.176 -12.336 1 98.56 156 THR A CA 1
ATOM 1185 C C . THR A 1 156 ? -2.787 -6.363 -11.062 1 98.56 156 THR A C 1
ATOM 1187 O O . THR A 1 156 ? -1.748 -5.715 -10.93 1 98.56 156 THR A O 1
ATOM 1190 N N . SER A 1 157 ? -3.734 -6.441 -10.172 1 98.25 157 SER A N 1
ATOM 1191 C CA . SER A 1 157 ? -3.619 -5.734 -8.898 1 98.25 157 SER A CA 1
ATOM 1192 C C . SER A 1 157 ? -2.445 -6.258 -8.086 1 98.25 157 SER A C 1
ATOM 1194 O O . SER A 1 157 ? -1.717 -5.477 -7.465 1 98.25 157 SER A O 1
ATOM 1196 N N . MET A 1 158 ? -2.223 -7.543 -8.055 1 98.44 158 MET A N 1
ATOM 1197 C CA . MET A 1 158 ? -1.109 -8.148 -7.328 1 98.44 158 MET A CA 1
ATOM 1198 C C . MET A 1 158 ? 0.224 -7.77 -7.961 1 98.44 158 MET A C 1
ATOM 1200 O O . MET A 1 158 ? 1.191 -7.473 -7.258 1 98.44 158 MET A O 1
ATOM 1204 N N . ASN A 1 159 ? 0.279 -7.75 -9.297 1 98.81 159 ASN A N 1
ATOM 1205 C CA . ASN A 1 159 ? 1.478 -7.328 -10.016 1 98.81 159 ASN A CA 1
ATOM 1206 C C . ASN A 1 159 ? 1.868 -5.895 -9.656 1 98.81 159 ASN A C 1
ATOM 1208 O O . ASN A 1 159 ? 3.055 -5.578 -9.555 1 98.81 159 ASN A O 1
ATOM 1212 N N . LYS A 1 160 ? 0.879 -5.066 -9.539 1 98.56 160 LYS A N 1
ATOM 1213 C CA . LYS A 1 160 ? 1.137 -3.67 -9.195 1 98.56 160 LYS A CA 1
ATOM 1214 C C . LYS A 1 160 ? 1.809 -3.557 -7.828 1 98.56 160 LYS A C 1
ATOM 1216 O O . LYS A 1 160 ? 2.732 -2.76 -7.648 1 98.56 160 LYS A O 1
ATOM 1221 N N . VAL A 1 161 ? 1.344 -4.352 -6.883 1 98.62 161 VAL A N 1
ATOM 1222 C CA . VAL A 1 161 ? 1.937 -4.312 -5.551 1 98.62 161 VAL A CA 1
ATOM 1223 C C . VAL A 1 161 ? 3.379 -4.812 -5.609 1 98.62 161 VAL A C 1
ATOM 1225 O O . VAL A 1 161 ? 4.266 -4.254 -4.961 1 98.62 161 VAL A O 1
ATOM 1228 N N . VAL A 1 162 ? 3.648 -5.844 -6.355 1 98.81 162 VAL A N 1
ATOM 1229 C CA . VAL A 1 162 ? 5.008 -6.34 -6.535 1 98.81 162 VAL A CA 1
ATOM 1230 C C . VAL A 1 162 ? 5.883 -5.246 -7.137 1 98.81 162 VAL A C 1
ATOM 1232 O O . VAL A 1 162 ? 7.02 -5.035 -6.695 1 98.81 162 VAL A O 1
ATOM 1235 N N . HIS A 1 163 ? 5.375 -4.57 -8.117 1 98.69 163 HIS A N 1
ATOM 1236 C CA . HIS A 1 163 ? 6.102 -3.457 -8.711 1 98.69 163 HIS A CA 1
ATOM 1237 C C . HIS A 1 163 ? 6.449 -2.4 -7.668 1 98.69 163 HIS A C 1
ATOM 1239 O O . HIS A 1 163 ? 7.609 -1.992 -7.555 1 98.69 163 HIS A O 1
ATOM 1245 N N . ASP A 1 164 ? 5.473 -1.988 -6.93 1 98.44 164 ASP A N 1
ATOM 1246 C CA . ASP A 1 164 ? 5.664 -0.898 -5.977 1 98.44 164 ASP A CA 1
ATOM 1247 C C . ASP A 1 164 ? 6.66 -1.291 -4.887 1 98.44 164 ASP A C 1
ATOM 1249 O O . ASP A 1 164 ? 7.52 -0.493 -4.508 1 98.44 164 ASP A O 1
ATOM 1253 N N . LEU A 1 165 ? 6.539 -2.516 -4.387 1 98.75 165 LEU A N 1
ATOM 1254 C CA . LEU A 1 165 ? 7.449 -2.984 -3.348 1 98.75 165 LEU A CA 1
ATOM 1255 C C . LEU A 1 165 ? 8.867 -3.139 -3.895 1 98.75 165 LEU A C 1
ATOM 1257 O O . LEU A 1 165 ? 9.844 -2.863 -3.191 1 98.75 165 LEU A O 1
ATOM 1261 N N . SER A 1 166 ? 9 -3.604 -5.141 1 98.69 166 SER A N 1
ATOM 1262 C CA . SER A 1 166 ? 10.312 -3.719 -5.766 1 98.69 166 SER A CA 1
ATOM 1263 C C . SER A 1 166 ? 10.969 -2.354 -5.922 1 98.69 166 SER A C 1
ATOM 1265 O O . SER A 1 166 ? 12.156 -2.193 -5.637 1 98.69 166 SER A O 1
ATOM 1267 N N . GLN A 1 167 ? 10.18 -1.441 -6.418 1 98.62 167 GLN A N 1
ATOM 1268 C CA . GLN A 1 167 ? 10.695 -0.085 -6.57 1 98.62 167 GLN A CA 1
ATOM 1269 C C . GLN A 1 167 ? 11.133 0.492 -5.227 1 98.62 167 GLN A C 1
ATOM 1271 O O . GLN A 1 167 ? 12.211 1.087 -5.121 1 98.62 167 GLN A O 1
ATOM 1276 N N . LEU A 1 168 ? 10.305 0.344 -4.203 1 98.69 168 LEU A N 1
ATOM 1277 C CA . LEU A 1 168 ? 10.648 0.83 -2.869 1 98.69 168 LEU A CA 1
ATOM 1278 C C . LEU A 1 168 ? 11.945 0.196 -2.375 1 98.69 168 LEU A C 1
ATOM 1280 O O . LEU A 1 168 ? 12.82 0.89 -1.858 1 98.69 168 LEU A O 1
ATOM 1284 N N . SER A 1 169 ? 12.039 -1.129 -2.52 1 98.62 169 SER A N 1
ATOM 1285 C CA . SER A 1 169 ? 13.25 -1.84 -2.109 1 98.62 169 SER A CA 1
ATOM 1286 C C . SER A 1 169 ? 14.477 -1.305 -2.834 1 98.62 169 SER A C 1
ATOM 1288 O O . SER A 1 169 ? 15.508 -1.051 -2.213 1 98.62 169 SER A O 1
ATOM 1290 N N . SER A 1 170 ? 14.344 -1.132 -4.133 1 98.38 170 SER A N 1
ATOM 1291 C CA . SER A 1 170 ? 15.438 -0.61 -4.945 1 98.38 170 SER A CA 1
ATOM 1292 C C . SER A 1 170 ? 15.828 0.797 -4.508 1 98.38 170 SER A C 1
ATOM 1294 O O . SER A 1 170 ? 17.016 1.115 -4.406 1 98.38 170 SER A O 1
ATOM 1296 N N . ASP A 1 171 ? 14.875 1.641 -4.242 1 98.31 171 ASP A N 1
ATOM 1297 C CA . ASP A 1 171 ? 15.133 3.004 -3.787 1 98.31 171 ASP A CA 1
ATOM 1298 C C . ASP A 1 171 ? 15.945 3.008 -2.496 1 98.31 171 ASP A C 1
ATOM 1300 O O . ASP A 1 171 ? 16.938 3.74 -2.381 1 98.31 171 ASP A O 1
ATOM 1304 N N . LEU A 1 172 ? 15.5 2.229 -1.555 1 98.62 172 LEU A N 1
ATOM 1305 C CA . LEU A 1 172 ? 16.141 2.213 -0.244 1 98.62 172 LEU A CA 1
ATOM 1306 C C . LEU A 1 172 ? 17.562 1.682 -0.343 1 98.62 172 LEU A C 1
ATOM 1308 O O . LEU A 1 172 ? 18.484 2.248 0.249 1 98.62 172 LEU A O 1
ATOM 1312 N N . ILE A 1 173 ? 17.719 0.63 -1.098 1 98.5 173 ILE A N 1
ATOM 1313 C CA . ILE A 1 173 ? 19.047 0.074 -1.296 1 98.5 173 ILE A CA 1
ATOM 1314 C C . ILE A 1 173 ? 19.938 1.1 -1.998 1 98.5 173 ILE A C 1
ATOM 1316 O O . ILE A 1 173 ? 21.125 1.23 -1.676 1 98.5 173 ILE A O 1
ATOM 1320 N N . GLY A 1 174 ? 19.375 1.763 -2.928 1 97.38 174 GLY A N 1
ATOM 1321 C CA . GLY A 1 174 ? 20.109 2.77 -3.682 1 97.38 174 GLY A CA 1
ATOM 1322 C C . GLY A 1 174 ? 20.609 3.908 -2.818 1 97.38 174 GLY A C 1
ATOM 1323 O O . GLY A 1 174 ? 21.562 4.605 -3.195 1 97.38 174 GLY A O 1
ATOM 1324 N N . LEU A 1 175 ? 19.969 4.172 -1.638 1 97.12 175 LEU A N 1
ATOM 1325 C CA . LEU A 1 175 ? 20.422 5.219 -0.729 1 97.12 175 LEU A CA 1
ATOM 1326 C C . LEU A 1 175 ? 21.75 4.84 -0.083 1 97.12 175 LEU A C 1
ATOM 1328 O O . LEU A 1 175 ? 22.453 5.699 0.473 1 97.12 175 LEU A O 1
ATOM 1332 N N . LYS A 1 176 ? 22.094 3.592 -0.094 1 95.12 176 LYS A N 1
ATOM 1333 C CA . LYS A 1 176 ? 23.312 3.102 0.553 1 95.12 176 LYS A CA 1
ATOM 1334 C C . LYS A 1 176 ? 24.453 2.967 -0.451 1 95.12 176 LYS A C 1
ATOM 1336 O O . LYS A 1 176 ? 25.625 2.9 -0.064 1 95.12 176 LYS A O 1
ATOM 1341 N N . GLY A 1 177 ? 24.109 2.84 -1.713 1 83.75 177 GLY A N 1
ATOM 1342 C CA . GLY A 1 177 ? 25.188 2.672 -2.678 1 83.75 177 GLY A CA 1
ATOM 1343 C C . GLY A 1 177 ? 24.703 2.646 -4.113 1 83.75 177 GLY A C 1
ATOM 1344 O O . GLY A 1 177 ? 23.5 2.566 -4.367 1 83.75 177 GLY A O 1
ATOM 1345 N N . MET B 1 1 ? 12.203 -102.688 -12.211 1 35.19 1 MET B N 1
ATOM 1346 C CA . MET B 1 1 ? 11.305 -101.812 -11.516 1 35.19 1 MET B CA 1
ATOM 1347 C C . MET B 1 1 ? 11.789 -100.375 -11.648 1 35.19 1 MET B C 1
ATOM 1349 O O . MET B 1 1 ? 12.781 -100 -11.031 1 35.19 1 MET B O 1
ATOM 1353 N N . LYS B 1 2 ? 11.641 -99.812 -12.914 1 42.41 2 LYS B N 1
ATOM 1354 C CA . LYS B 1 2 ? 11.992 -98.562 -13.609 1 42.41 2 LYS B CA 1
ATOM 1355 C C . LYS B 1 2 ? 11.398 -97.375 -12.898 1 42.41 2 LYS B C 1
ATOM 1357 O O . LYS B 1 2 ? 10.18 -97.188 -12.883 1 42.41 2 LYS B O 1
ATOM 1362 N N . HIS B 1 3 ? 11.961 -97.062 -11.734 1 42.25 3 HIS B N 1
ATOM 1363 C CA . HIS B 1 3 ? 11.656 -95.875 -10.922 1 42.25 3 HIS B CA 1
ATOM 1364 C C . HIS B 1 3 ? 11.711 -94.625 -11.75 1 42.25 3 HIS B C 1
ATOM 1366 O O . HIS B 1 3 ? 12.766 -94.25 -12.289 1 42.25 3 HIS B O 1
ATOM 1372 N N . SER B 1 4 ? 10.672 -94.375 -12.578 1 38.84 4 SER B N 1
ATOM 1373 C CA . SER B 1 4 ? 10.406 -93.188 -13.336 1 38.84 4 SER B CA 1
ATOM 1374 C C . SER B 1 4 ? 10.461 -91.938 -12.453 1 38.84 4 SER B C 1
ATOM 1376 O O . SER B 1 4 ? 9.688 -91.812 -11.5 1 38.84 4 SER B O 1
ATOM 1378 N N . PHE B 1 5 ? 11.656 -91.375 -12.156 1 43.25 5 PHE B N 1
ATOM 1379 C CA . PHE B 1 5 ? 11.984 -90.125 -11.531 1 43.25 5 PHE B CA 1
ATOM 1380 C C . PHE B 1 5 ? 11.203 -89 -12.18 1 43.25 5 PHE B C 1
ATOM 1382 O O . PHE B 1 5 ? 11.469 -88.625 -13.328 1 43.25 5 PHE B O 1
ATOM 1389 N N . ALA B 1 6 ? 9.859 -89 -12.102 1 40.41 6 ALA B N 1
ATOM 1390 C CA . ALA B 1 6 ? 9.039 -87.938 -12.562 1 40.41 6 ALA B CA 1
ATOM 1391 C C . ALA B 1 6 ? 9.547 -86.562 -12 1 40.41 6 ALA B C 1
ATOM 1393 O O . ALA B 1 6 ? 9.812 -86.5 -10.805 1 40.41 6 ALA B O 1
ATOM 1394 N N . PHE B 1 7 ? 10.25 -85.812 -12.828 1 43.5 7 PHE B N 1
ATOM 1395 C CA . PHE B 1 7 ? 10.703 -84.438 -12.773 1 43.5 7 PHE B CA 1
ATOM 1396 C C . PHE B 1 7 ? 9.562 -83.5 -12.375 1 43.5 7 PHE B C 1
ATOM 1398 O O . PHE B 1 7 ? 8.594 -83.375 -13.117 1 43.5 7 PHE B O 1
ATOM 1405 N N . TYR B 1 8 ? 9.109 -83.5 -11.078 1 39.72 8 TYR B N 1
ATOM 1406 C CA . TYR B 1 8 ? 8.164 -82.562 -10.547 1 39.72 8 TYR B CA 1
ATOM 1407 C C . TYR B 1 8 ? 8.602 -81.125 -10.867 1 39.72 8 TYR B C 1
ATOM 1409 O O . TYR B 1 8 ? 9.656 -80.688 -10.414 1 39.72 8 TYR B O 1
ATOM 1417 N N . ILE B 1 9 ? 8.375 -80.625 -12.109 1 40.12 9 ILE B N 1
ATOM 1418 C CA . ILE B 1 9 ? 8.477 -79.25 -12.516 1 40.12 9 ILE B CA 1
ATOM 1419 C C . ILE B 1 9 ? 7.762 -78.375 -11.492 1 40.12 9 ILE B C 1
ATOM 1421 O O . ILE B 1 9 ? 6.555 -78.5 -11.289 1 40.12 9 ILE B O 1
ATOM 1425 N N . THR B 1 10 ? 8.414 -78.062 -10.328 1 42 10 THR B N 1
ATOM 1426 C CA . THR B 1 10 ? 8.016 -77 -9.391 1 42 10 THR B CA 1
ATOM 1427 C C . THR B 1 10 ? 7.668 -75.75 -10.125 1 42 10 THR B C 1
ATOM 1429 O O . THR B 1 10 ? 8.531 -75.125 -10.766 1 42 10 THR B O 1
ATOM 1432 N N . LEU B 1 11 ? 6.465 -75.625 -10.75 1 42.62 11 LEU B N 1
ATOM 1433 C CA . LEU B 1 11 ? 5.875 -74.375 -11.164 1 42.62 11 LEU B CA 1
ATOM 1434 C C . LEU B 1 11 ? 6 -73.312 -10.07 1 42.62 11 LEU B C 1
ATOM 1436 O O . LEU B 1 11 ? 5.395 -73.438 -9 1 42.62 11 LEU B O 1
ATOM 1440 N N . ILE B 1 12 ? 7.199 -72.75 -9.906 1 42.72 12 ILE B N 1
ATOM 1441 C CA . ILE B 1 12 ? 7.43 -71.562 -9.094 1 42.72 12 ILE B CA 1
ATOM 1442 C C . ILE B 1 12 ? 6.387 -70.5 -9.438 1 42.72 12 ILE B C 1
ATOM 1444 O O . ILE B 1 12 ? 6.328 -70 -10.57 1 42.72 12 ILE B O 1
ATOM 1448 N N . PHE B 1 13 ? 5.141 -70.562 -8.875 1 42.09 13 PHE B N 1
ATOM 1449 C CA . PHE B 1 13 ? 4.16 -69.5 -8.766 1 42.09 13 PHE B CA 1
ATOM 1450 C C . PHE B 1 13 ? 4.836 -68.188 -8.391 1 42.09 13 PHE B C 1
ATOM 1452 O O . PHE B 1 13 ? 5.281 -68 -7.25 1 42.09 13 PHE B O 1
ATOM 1459 N N . THR B 1 14 ? 5.691 -67.625 -9.32 1 43.97 14 THR B N 1
ATOM 1460 C CA . THR B 1 14 ? 6.074 -66.25 -9.125 1 43.97 14 THR B CA 1
ATOM 1461 C C . THR B 1 14 ? 4.848 -65.375 -8.859 1 43.97 14 THR B C 1
ATOM 1463 O O . THR B 1 14 ? 4.008 -65.188 -9.742 1 43.97 14 THR B O 1
ATOM 1466 N N . LEU B 1 15 ? 4.203 -65.5 -7.703 1 41.62 15 LEU B N 1
ATOM 1467 C CA . LEU B 1 15 ? 3.279 -64.5 -7.234 1 41.62 15 LEU B CA 1
ATOM 1468 C C . LEU B 1 15 ? 3.85 -63.094 -7.484 1 41.62 15 LEU B C 1
ATOM 1470 O O . LEU B 1 15 ? 4.852 -62.719 -6.875 1 41.62 15 LEU B O 1
ATOM 1474 N N . LEU B 1 16 ? 3.859 -62.719 -8.812 1 42.28 16 LEU B N 1
ATOM 1475 C CA . LEU B 1 16 ? 4.02 -61.312 -9.094 1 42.28 16 LEU B CA 1
ATOM 1476 C C . LEU B 1 16 ? 3.189 -60.469 -8.133 1 42.28 16 LEU B C 1
ATOM 1478 O O . LEU B 1 16 ? 1.957 -60.5 -8.164 1 42.28 16 LEU B O 1
ATOM 1482 N N . LEU B 1 17 ? 3.658 -60.344 -6.887 1 43.19 17 LEU B N 1
ATOM 1483 C CA . LEU B 1 17 ? 3.145 -59.281 -6.039 1 43.19 17 LEU B CA 1
ATOM 1484 C C . LEU B 1 17 ? 3.035 -57.969 -6.816 1 43.19 17 LEU B C 1
ATOM 1486 O O . LEU B 1 17 ? 4.051 -57.344 -7.145 1 43.19 17 LEU B O 1
ATOM 1490 N N . ILE B 1 18 ? 2.123 -57.938 -7.809 1 49.28 18 ILE B N 1
ATOM 1491 C CA . ILE B 1 18 ? 1.737 -56.594 -8.258 1 49.28 18 ILE B CA 1
ATOM 1492 C C . ILE B 1 18 ? 1.496 -55.719 -7.043 1 49.28 18 ILE B C 1
ATOM 1494 O O . ILE B 1 18 ? 0.528 -55.906 -6.305 1 49.28 18 ILE B O 1
ATOM 1498 N N . SER B 1 19 ? 2.58 -55.375 -6.305 1 47.69 19 SER B N 1
ATOM 1499 C CA . SER B 1 19 ? 2.334 -54.312 -5.367 1 47.69 19 SER B CA 1
ATOM 1500 C C . SER B 1 19 ? 1.565 -53.156 -6.031 1 47.69 19 SER B C 1
ATOM 1502 O O . SER B 1 19 ? 1.913 -52.719 -7.137 1 47.69 19 SER B O 1
ATOM 1504 N N . PRO B 1 20 ? 0.255 -53.125 -5.734 1 48.34 20 PRO B N 1
ATOM 1505 C CA . PRO B 1 20 ? -0.391 -51.906 -6.266 1 48.34 20 PRO B CA 1
ATOM 1506 C C . PRO B 1 20 ? 0.488 -50.688 -6.148 1 48.34 20 PRO B C 1
ATOM 1508 O O . PRO B 1 20 ? 1.066 -50.438 -5.086 1 48.34 20 PRO B O 1
ATOM 1511 N N . ILE B 1 21 ? 1.233 -50.344 -7.227 1 46.59 21 ILE B N 1
ATOM 1512 C CA . ILE B 1 21 ? 1.695 -48.969 -7.246 1 46.59 21 ILE B CA 1
ATOM 1513 C C . ILE B 1 21 ? 0.614 -48.031 -6.672 1 46.59 21 ILE B C 1
ATOM 1515 O O . ILE B 1 21 ? -0.479 -47.938 -7.234 1 46.59 21 ILE B O 1
ATOM 1519 N N . THR B 1 22 ? 0.527 -47.969 -5.316 1 44.53 22 THR B N 1
ATOM 1520 C CA . THR B 1 22 ? -0.249 -46.844 -4.789 1 44.53 22 THR B CA 1
ATOM 1521 C C . THR B 1 22 ? -0.059 -45.594 -5.648 1 44.53 22 THR B C 1
ATOM 1523 O O . THR B 1 22 ? 1.054 -45.062 -5.758 1 44.53 22 THR B O 1
ATOM 1526 N N . GLN B 1 23 ? -0.78 -45.531 -6.77 1 43.81 23 GLN B N 1
ATOM 1527 C CA . GLN B 1 23 ? -0.917 -44.219 -7.355 1 43.81 23 GLN B CA 1
ATOM 1528 C C . GLN B 1 23 ? -1.11 -43.156 -6.273 1 43.81 23 GLN B C 1
ATOM 1530 O O . GLN B 1 23 ? -2.104 -43.188 -5.543 1 43.81 23 GLN B O 1
ATOM 1535 N N . CYS B 1 24 ? -0.056 -42.75 -5.637 1 42.06 24 CYS B N 1
ATOM 1536 C CA . CYS B 1 24 ? -0.199 -41.469 -4.953 1 42.06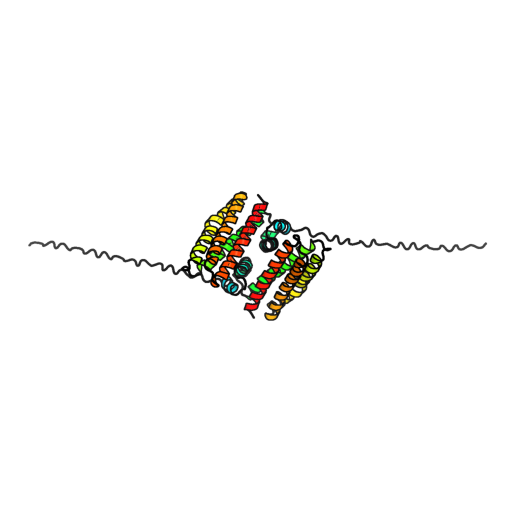 24 CYS B CA 1
ATOM 1537 C C . CYS B 1 24 ? -1.032 -40.5 -5.781 1 42.06 24 CYS B C 1
ATOM 1539 O O . CYS B 1 24 ? -0.586 -40.031 -6.828 1 42.06 24 CYS B O 1
ATOM 1541 N N . ASN B 1 25 ? -2.285 -40.844 -5.996 1 39.66 25 ASN B N 1
ATOM 1542 C CA . ASN B 1 25 ? -3.09 -39.719 -6.414 1 39.66 25 ASN B CA 1
ATOM 1543 C C . ASN B 1 25 ? -2.672 -38.438 -5.688 1 39.66 25 ASN B C 1
ATOM 1545 O O . ASN B 1 25 ? -2.877 -38.312 -4.477 1 39.66 25 ASN B O 1
ATOM 1549 N N . GLY B 1 26 ? -1.461 -37.969 -5.906 1 38.25 26 GLY B N 1
ATOM 1550 C CA . GLY B 1 26 ? -1.281 -36.594 -5.461 1 38.25 26 GLY B CA 1
ATOM 1551 C C . GLY B 1 26 ? -2.537 -35.75 -5.598 1 38.25 26 GLY B C 1
ATOM 1552 O O . GLY B 1 26 ? -2.902 -35.344 -6.703 1 38.25 26 GLY B O 1
ATOM 1553 N N . SER B 1 27 ? -3.621 -36.156 -5.012 1 39.12 27 SER B N 1
ATOM 1554 C CA . SER B 1 27 ? -4.672 -35.156 -4.891 1 39.12 27 SER B CA 1
ATOM 1555 C C . SER B 1 27 ? -4.086 -33.75 -4.758 1 39.12 27 SER B C 1
ATOM 1557 O O . SER B 1 27 ? -3.346 -33.469 -3.816 1 39.12 27 SER B O 1
ATOM 1559 N N . THR B 1 28 ? -3.635 -33.156 -5.793 1 43.75 28 THR B N 1
ATOM 1560 C CA . THR B 1 28 ? -3.396 -31.719 -5.711 1 43.75 28 THR B CA 1
ATOM 1561 C C . THR B 1 28 ? -4.371 -31.062 -4.738 1 43.75 28 THR B C 1
ATOM 1563 O O . THR B 1 28 ? -5.57 -30.984 -5.008 1 43.75 28 THR B O 1
ATOM 1566 N N . ARG B 1 29 ? -4.387 -31.469 -3.547 1 42.75 29 ARG B N 1
ATOM 1567 C CA . ARG B 1 29 ? -5.18 -30.75 -2.549 1 42.75 29 ARG B CA 1
ATOM 1568 C C . ARG B 1 29 ? -5.34 -29.281 -2.926 1 42.75 29 ARG B C 1
ATOM 1570 O O . ARG B 1 29 ? -4.352 -28.578 -3.105 1 42.75 29 ARG B O 1
ATOM 1577 N N . LYS B 1 30 ? -6.262 -29 -3.756 1 49.66 30 LYS B N 1
ATOM 1578 C CA . LYS B 1 30 ? -6.652 -27.609 -3.947 1 49.66 30 LYS B CA 1
ATOM 1579 C C . LYS B 1 30 ? -6.465 -26.797 -2.662 1 49.66 30 LYS B C 1
ATOM 1581 O O . LYS B 1 30 ? -7.086 -27.109 -1.641 1 49.66 30 LYS B O 1
ATOM 1586 N N . LEU B 1 31 ? -5.215 -26.406 -2.387 1 54.19 31 LEU B N 1
ATOM 1587 C CA . LEU B 1 31 ? -4.949 -25.562 -1.227 1 54.19 31 LEU B CA 1
ATOM 1588 C C . LEU B 1 31 ? -6.121 -24.625 -0.958 1 54.19 31 LEU B C 1
ATOM 1590 O O . LEU B 1 31 ? -6.582 -23.922 -1.863 1 54.19 31 LEU B O 1
ATOM 1594 N N . SER B 1 32 ? -7.047 -25 0.005 1 64.94 32 SER B N 1
ATOM 1595 C CA . SER B 1 32 ? -8.18 -24.172 0.405 1 64.94 32 SER B CA 1
ATOM 1596 C C . SER B 1 32 ? -7.785 -22.703 0.517 1 64.94 32 SER B C 1
ATOM 1598 O O . SER B 1 32 ? -6.703 -22.391 1.013 1 64.94 32 SER B O 1
ATOM 1600 N N . GLU B 1 33 ? -8.398 -21.938 -0.316 1 80.62 33 GLU B N 1
ATOM 1601 C CA . GLU B 1 33 ? -8.188 -20.5 -0.269 1 80.62 33 GLU B CA 1
ATOM 1602 C C . GLU B 1 33 ? -8.414 -19.953 1.138 1 80.62 33 GLU B C 1
ATOM 1604 O O . GLU B 1 33 ? -9.359 -20.344 1.819 1 80.62 33 GLU B O 1
ATOM 1609 N N . SER B 1 34 ? -7.449 -19.203 1.58 1 86.81 34 SER B N 1
ATOM 1610 C CA . SER B 1 34 ? -7.551 -18.609 2.91 1 86.81 34 SER B CA 1
ATOM 1611 C C . SER B 1 34 ? -8.766 -17.703 3.018 1 86.81 34 SER B C 1
ATOM 1613 O O . SER B 1 34 ? -9.25 -17.188 2.008 1 86.81 34 SER B O 1
ATOM 1615 N N . PHE B 1 35 ? -9.305 -17.609 4.223 1 92.56 35 PHE B N 1
ATOM 1616 C CA . PHE B 1 35 ? -10.406 -16.688 4.504 1 92.56 35 PHE B CA 1
ATOM 1617 C C . PHE B 1 35 ? -10.07 -15.281 4.016 1 92.56 35 PHE B C 1
ATOM 1619 O O . PHE B 1 35 ? -10.93 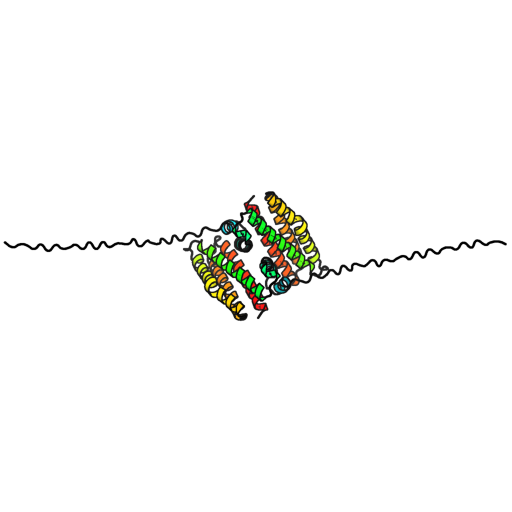-14.594 3.447 1 92.56 35 PHE B O 1
ATOM 1626 N N . LEU B 1 36 ? -8.859 -14.836 4.113 1 94.81 36 LEU B N 1
ATOM 1627 C CA . LEU B 1 36 ? -8.406 -13.516 3.689 1 94.81 36 LEU B CA 1
ATOM 1628 C C . LEU B 1 36 ? -8.531 -13.359 2.178 1 94.81 36 LEU B C 1
ATOM 1630 O O . LEU B 1 36 ? -9.062 -12.359 1.693 1 94.81 36 LEU B O 1
ATOM 1634 N N . SER B 1 37 ? -8.023 -14.375 1.493 1 92.38 37 SER B N 1
ATOM 1635 C CA . SER B 1 37 ? -8.086 -14.312 0.036 1 92.38 37 SER B CA 1
ATOM 1636 C C . SER B 1 37 ? -9.531 -14.266 -0.455 1 92.38 37 SER B C 1
ATOM 1638 O O . SER B 1 37 ? -9.859 -13.508 -1.368 1 92.38 37 SER B O 1
ATOM 1640 N N . LEU B 1 38 ? -10.414 -15.047 0.149 1 94.25 38 LEU B N 1
ATOM 1641 C CA . LEU B 1 38 ? -11.82 -15.07 -0.229 1 94.25 38 LEU B CA 1
ATOM 1642 C C . LEU B 1 38 ? -12.477 -13.719 0.037 1 94.25 38 LEU B C 1
ATOM 1644 O O . LEU B 1 38 ? -13.258 -13.234 -0.783 1 94.25 38 LEU B O 1
ATOM 1648 N N . THR B 1 39 ? -12.148 -13.156 1.14 1 96.94 39 THR B N 1
ATOM 1649 C CA . THR B 1 39 ? -12.68 -11.852 1.492 1 96.94 39 THR B CA 1
ATOM 1650 C C . THR B 1 39 ? -12.18 -10.781 0.528 1 96.94 39 THR B C 1
ATOM 1652 O O . THR B 1 39 ? -12.953 -9.953 0.048 1 96.94 39 THR B O 1
ATOM 1655 N N . CYS B 1 40 ? -10.883 -10.82 0.135 1 97.69 40 CYS B N 1
ATOM 1656 C CA . CYS B 1 40 ? -10.273 -9.781 -0.689 1 97.69 40 CYS B CA 1
ATOM 1657 C C . CYS B 1 40 ? -10.758 -9.875 -2.131 1 97.69 40 CYS B C 1
ATOM 1659 O O . CYS B 1 40 ? -10.727 -8.891 -2.867 1 97.69 40 CYS B O 1
ATOM 1661 N N . ARG B 1 41 ? -11.281 -10.992 -2.5 1 95.75 41 ARG B N 1
ATOM 1662 C CA . ARG B 1 41 ? -11.859 -11.117 -3.832 1 95.75 41 ARG B CA 1
ATOM 1663 C C . ARG B 1 41 ? -13.078 -10.203 -3.986 1 95.75 41 ARG B C 1
ATOM 1665 O O . ARG B 1 41 ? -13.445 -9.844 -5.105 1 95.75 41 ARG B O 1
ATOM 1672 N N . LYS B 1 42 ? -13.641 -9.844 -2.869 1 96.94 42 LYS B N 1
ATOM 1673 C CA . LYS B 1 42 ? -14.844 -9.016 -2.891 1 96.94 42 LYS B CA 1
ATOM 1674 C C . LYS B 1 42 ? -14.508 -7.539 -2.73 1 96.94 42 LYS B C 1
ATOM 1676 O O . LYS B 1 42 ? -15.391 -6.684 -2.777 1 96.94 42 LYS B O 1
ATOM 1681 N N . ALA B 1 43 ? -13.258 -7.234 -2.551 1 97.38 43 ALA B N 1
ATOM 1682 C CA . ALA B 1 43 ? -12.812 -5.848 -2.447 1 97.38 43 ALA B CA 1
ATOM 1683 C C . ALA B 1 43 ? -12.523 -5.262 -3.824 1 97.38 43 ALA B C 1
ATOM 1685 O O . ALA B 1 43 ? -12.258 -6 -4.777 1 97.38 43 ALA B O 1
ATOM 1686 N N . SER B 1 44 ? -12.555 -3.945 -3.922 1 97.12 44 SER B N 1
ATOM 1687 C CA . SER B 1 44 ? -12.344 -3.246 -5.188 1 97.12 44 SER B CA 1
ATOM 1688 C C . SER B 1 44 ? -10.93 -3.457 -5.707 1 97.12 44 SER B C 1
ATOM 1690 O O . SER B 1 44 ? -10.695 -3.432 -6.918 1 97.12 44 SER B O 1
ATOM 1692 N N . ASP B 1 45 ? -10 -3.57 -4.828 1 97.75 45 ASP B N 1
ATOM 1693 C CA . ASP B 1 45 ? -8.602 -3.795 -5.168 1 97.75 45 ASP B CA 1
ATOM 1694 C C . ASP B 1 45 ? -8.031 -4.992 -4.41 1 97.75 45 ASP B C 1
ATOM 1696 O O . ASP B 1 45 ? -7.566 -4.852 -3.279 1 97.75 45 ASP B O 1
ATOM 1700 N N . PHE B 1 46 ? -7.949 -6.137 -5.145 1 97.44 46 PHE B N 1
ATOM 1701 C CA . PHE B 1 46 ? -7.551 -7.391 -4.516 1 97.44 46 PHE B CA 1
ATOM 1702 C C . PHE B 1 46 ? -6.125 -7.301 -3.984 1 97.44 46 PHE B C 1
ATOM 1704 O O . PHE B 1 46 ? -5.848 -7.711 -2.855 1 97.44 46 PHE B O 1
ATOM 1711 N N . GLY B 1 47 ? -5.191 -6.812 -4.871 1 96.94 47 GLY B N 1
ATOM 1712 C CA . GLY B 1 47 ? -3.783 -6.773 -4.504 1 96.94 47 GLY B CA 1
ATOM 1713 C C . GLY B 1 47 ? -3.512 -5.918 -3.277 1 96.94 47 GLY B C 1
ATOM 1714 O O . GLY B 1 47 ? -2.801 -6.344 -2.365 1 96.94 47 GLY B O 1
ATOM 1715 N N . PHE B 1 48 ? -4.141 -4.723 -3.273 1 97.94 48 PHE B N 1
ATOM 1716 C CA . PHE B 1 48 ? -3.955 -3.828 -2.135 1 97.94 48 PHE B CA 1
ATOM 1717 C C . PHE B 1 48 ? -4.59 -4.414 -0.878 1 97.94 48 PHE B C 1
ATOM 1719 O O . PHE B 1 48 ? -4.027 -4.309 0.214 1 97.94 48 PHE B O 1
ATOM 1726 N N . CYS B 1 49 ? -5.762 -5.066 -1.06 1 98.62 49 CYS B N 1
ATOM 1727 C CA . CYS B 1 49 ? -6.434 -5.73 0.051 1 98.62 49 CYS B CA 1
ATOM 1728 C C . CYS B 1 49 ? -5.559 -6.836 0.633 1 98.62 49 CYS B C 1
ATOM 1730 O O . CYS B 1 49 ? -5.293 -6.855 1.836 1 98.62 49 CYS B O 1
ATOM 1732 N N . ALA B 1 50 ? -5.098 -7.703 -0.185 1 97.25 50 ALA B N 1
ATOM 1733 C CA . ALA B 1 50 ? -4.305 -8.852 0.259 1 97.25 50 ALA B CA 1
ATOM 1734 C C . ALA B 1 50 ? -3.002 -8.398 0.909 1 97.25 50 ALA B C 1
ATOM 1736 O O . ALA B 1 50 ? -2.6 -8.93 1.945 1 97.25 50 ALA B O 1
ATOM 1737 N N . TYR B 1 51 ? -2.408 -7.402 0.314 1 97.25 51 TYR B N 1
ATOM 1738 C CA . TYR B 1 51 ? -1.159 -6.891 0.865 1 97.25 51 TYR B CA 1
ATOM 1739 C C . TYR B 1 51 ? -1.389 -6.234 2.223 1 97.25 51 TYR B C 1
ATOM 1741 O O . TYR B 1 51 ? -0.691 -6.543 3.191 1 97.25 51 TYR B O 1
ATOM 1749 N N . THR B 1 52 ? -2.326 -5.301 2.275 1 98 52 THR B N 1
ATOM 1750 C CA . THR B 1 52 ? -2.578 -4.484 3.457 1 98 52 THR B CA 1
ATOM 1751 C C . THR B 1 52 ? -2.998 -5.352 4.637 1 98 52 THR B C 1
ATOM 1753 O O . THR B 1 52 ? -2.477 -5.203 5.742 1 98 52 THR B O 1
ATOM 1756 N N . LEU B 1 53 ? -3.893 -6.254 4.395 1 97.75 53 LEU B N 1
ATOM 1757 C CA . LEU B 1 53 ? -4.422 -7.074 5.48 1 97.75 53 LEU B CA 1
ATOM 1758 C C . LEU B 1 53 ? -3.506 -8.258 5.762 1 97.75 53 LEU B C 1
ATOM 1760 O O . LEU B 1 53 ? -3.391 -8.703 6.90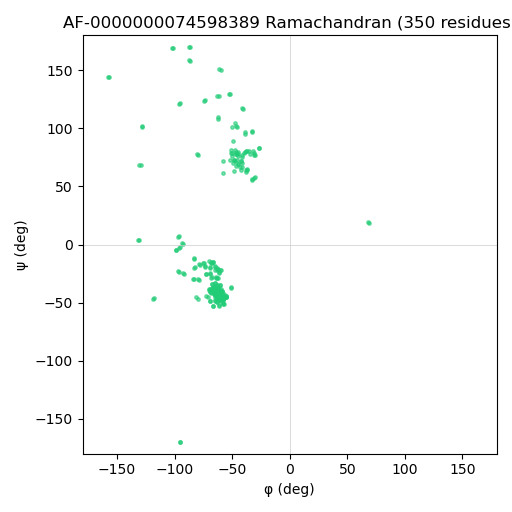6 1 97.75 53 LEU B O 1
ATOM 1764 N N . GLY B 1 54 ? -2.826 -8.719 4.746 1 94.31 54 GLY B N 1
ATOM 1765 C CA . GLY B 1 54 ? -1.904 -9.836 4.918 1 94.31 54 GLY B CA 1
ATOM 1766 C C . GLY B 1 54 ? -0.638 -9.453 5.66 1 94.31 54 GLY B C 1
ATOM 1767 O O . GLY B 1 54 ? -0.016 -10.289 6.312 1 94.31 54 GLY B O 1
ATOM 1768 N N . SER B 1 55 ? -0.323 -8.188 5.566 1 93.62 55 SER B N 1
ATOM 1769 C CA . SER B 1 55 ? 0.895 -7.719 6.227 1 93.62 55 SER B CA 1
ATOM 1770 C C . SER B 1 55 ? 0.648 -7.43 7.703 1 93.62 55 SER B C 1
ATOM 1772 O O . SER B 1 55 ? 1.589 -7.168 8.453 1 93.62 55 SER B O 1
ATOM 1774 N N . ASP B 1 56 ? -0.53 -7.391 8.086 1 94 56 ASP B N 1
ATOM 1775 C CA . ASP B 1 56 ? -0.906 -7.254 9.492 1 94 56 ASP B CA 1
ATOM 1776 C C . ASP B 1 56 ? -1.187 -8.617 10.117 1 94 56 ASP B C 1
ATOM 1778 O O . ASP B 1 56 ? -2.084 -9.336 9.68 1 94 56 ASP B O 1
ATOM 1782 N N . PRO B 1 57 ? -0.45 -9.039 11.227 1 92.38 57 PRO B N 1
ATOM 1783 C CA . PRO B 1 57 ? -0.616 -10.375 11.789 1 92.38 57 PRO B CA 1
ATOM 1784 C C . PRO B 1 57 ? -2.039 -10.641 12.273 1 92.38 57 PRO B C 1
ATOM 1786 O O . PRO B 1 57 ? -2.482 -11.789 12.305 1 92.38 57 PRO B O 1
ATOM 1789 N N . ARG B 1 58 ? -2.824 -9.703 12.562 1 94.19 58 ARG B N 1
ATOM 1790 C CA . ARG B 1 58 ? -4.203 -9.867 13.008 1 94.19 58 ARG B CA 1
ATOM 1791 C C . ARG B 1 58 ? -5.082 -10.391 11.867 1 94.19 58 ARG B C 1
ATOM 1793 O O . ARG B 1 58 ? -6.133 -10.984 12.117 1 94.19 58 ARG B O 1
ATOM 1800 N N . GLY B 1 59 ? -4.637 -10.109 10.617 1 94.06 59 GLY B N 1
ATOM 1801 C CA . GLY B 1 59 ? -5.426 -10.445 9.445 1 94.06 59 GLY B CA 1
ATOM 1802 C C . GLY B 1 59 ? -5.555 -11.938 9.219 1 94.06 59 GLY B C 1
ATOM 1803 O O . GLY B 1 59 ? -6.441 -12.391 8.492 1 94.06 59 GLY B O 1
ATOM 1804 N N . LYS B 1 60 ? -4.73 -12.789 9.859 1 89.06 60 LYS B N 1
ATOM 1805 C CA . LYS B 1 60 ? -4.68 -14.227 9.602 1 89.06 60 LYS B CA 1
ATOM 1806 C C . LYS B 1 60 ? -5.766 -14.961 10.383 1 89.06 60 LYS B C 1
ATOM 1808 O O . LYS B 1 60 ? -6.172 -16.062 10.008 1 89.06 60 LYS B O 1
ATOM 1813 N N . THR B 1 61 ? -6.309 -14.359 11.438 1 88.62 61 THR B N 1
ATOM 1814 C CA . THR B 1 61 ? -7.152 -15.141 12.336 1 88.62 61 THR B CA 1
ATOM 1815 C C . THR B 1 61 ? -8.469 -14.406 12.602 1 88.62 61 THR B C 1
ATOM 1817 O O . THR B 1 61 ? -9.258 -14.844 13.445 1 88.62 61 THR B O 1
ATOM 1820 N N . THR B 1 62 ? -8.672 -13.352 11.992 1 93.06 62 THR B N 1
ATOM 1821 C CA . THR B 1 62 ? -9.844 -12.555 12.32 1 93.06 62 THR B CA 1
ATOM 1822 C C . THR B 1 62 ? -10.945 -12.758 11.281 1 93.06 62 THR B C 1
ATOM 1824 O O . THR B 1 62 ? -10.75 -13.469 10.289 1 93.06 62 THR B O 1
ATOM 1827 N N . ASP B 1 63 ? -12.195 -12.273 11.547 1 95.5 63 ASP B N 1
ATOM 1828 C CA . ASP B 1 63 ? -13.32 -12.305 10.617 1 95.5 63 ASP B CA 1
ATOM 1829 C C . ASP B 1 63 ? -13.43 -10.992 9.852 1 95.5 63 ASP B C 1
ATOM 1831 O O . ASP B 1 63 ? -12.508 -10.172 9.883 1 95.5 63 ASP B O 1
ATOM 1835 N N . VAL B 1 64 ? -14.484 -10.781 9.141 1 97.19 64 VAL B N 1
ATOM 1836 C CA . VAL B 1 64 ? -14.625 -9.617 8.266 1 97.19 64 VAL B CA 1
ATOM 1837 C C . VAL B 1 64 ? -14.656 -8.344 9.102 1 97.19 64 VAL B C 1
ATOM 1839 O O . VAL B 1 64 ? -14.07 -7.324 8.719 1 97.19 64 VAL B O 1
ATOM 1842 N N . ASP B 1 65 ? -15.297 -8.359 10.289 1 96.56 65 ASP B N 1
ATOM 1843 C CA . ASP B 1 65 ? -15.305 -7.207 11.188 1 96.56 65 ASP B CA 1
ATOM 1844 C C . ASP B 1 65 ? -13.883 -6.852 11.633 1 96.56 65 ASP B C 1
ATOM 1846 O O . ASP B 1 65 ? -13.523 -5.672 11.672 1 96.56 65 ASP B O 1
ATOM 1850 N N . GLY B 1 66 ? -13.211 -7.895 11.953 1 97.38 66 GLY B N 1
ATOM 1851 C CA . GLY B 1 66 ? -11.828 -7.68 12.344 1 97.38 66 GLY B CA 1
ATOM 1852 C C . GLY B 1 66 ? -10.977 -7.121 11.227 1 97.38 66 GLY B C 1
ATOM 1853 O O . GLY B 1 66 ? -10.125 -6.258 11.461 1 97.38 66 GLY B O 1
ATOM 1854 N N . LEU B 1 67 ? -11.18 -7.578 9.984 1 98.5 67 LEU B N 1
ATOM 1855 C CA . LEU B 1 67 ? -10.445 -7.051 8.836 1 98.5 67 LEU B CA 1
ATOM 1856 C C . LEU B 1 67 ? -10.789 -5.586 8.602 1 98.5 67 LEU B C 1
ATOM 1858 O O . LEU B 1 67 ? -9.906 -4.781 8.289 1 98.5 67 LEU B O 1
ATOM 1862 N N . ALA B 1 68 ? -12.078 -5.262 8.773 1 98.56 68 ALA B N 1
ATOM 1863 C CA . ALA B 1 68 ? -12.492 -3.867 8.656 1 98.56 68 ALA B CA 1
ATOM 1864 C C . ALA B 1 68 ? -11.82 -3 9.719 1 98.56 68 ALA B C 1
ATOM 1866 O O . ALA B 1 68 ? -11.406 -1.874 9.438 1 98.56 68 ALA B O 1
ATOM 1867 N N . GLN B 1 69 ? -11.68 -3.547 10.906 1 97.94 69 GLN B N 1
ATOM 1868 C CA . GLN B 1 69 ? -11.008 -2.82 11.977 1 97.94 69 GLN B CA 1
ATOM 1869 C C . GLN B 1 69 ? -9.531 -2.59 11.648 1 97.94 69 GLN B C 1
ATOM 1871 O O . GLN B 1 69 ? -9 -1.507 11.891 1 97.94 69 GLN B O 1
ATOM 1876 N N . ILE B 1 70 ? -8.891 -3.586 11.117 1 98.12 70 ILE B N 1
ATOM 1877 C CA . ILE B 1 70 ? -7.496 -3.451 10.727 1 98.12 70 ILE B CA 1
ATOM 1878 C C . ILE B 1 70 ? -7.355 -2.354 9.672 1 98.12 70 ILE B C 1
ATOM 1880 O O . ILE B 1 70 ? -6.473 -1.498 9.773 1 98.12 70 ILE B O 1
ATOM 1884 N N . ALA B 1 71 ? -8.219 -2.395 8.664 1 98.5 71 ALA B N 1
ATOM 1885 C CA . ALA B 1 71 ? -8.18 -1.383 7.609 1 98.5 71 ALA B CA 1
ATOM 1886 C C . ALA B 1 71 ? -8.391 0.015 8.188 1 98.5 71 ALA B C 1
ATOM 1888 O O . ALA B 1 71 ? -7.68 0.955 7.824 1 98.5 71 ALA B O 1
ATOM 1889 N N . LEU B 1 72 ? -9.336 0.132 9.133 1 98.44 72 LEU B N 1
ATOM 1890 C CA . LEU B 1 72 ? -9.609 1.42 9.766 1 98.44 72 LEU B CA 1
ATOM 1891 C C . LEU B 1 72 ? -8.422 1.878 10.602 1 98.44 72 LEU B C 1
ATOM 1893 O O . LEU B 1 72 ? -8.102 3.068 10.633 1 98.44 72 LEU B O 1
ATOM 1897 N N . ASP B 1 73 ? -7.824 0.994 11.281 1 97.75 73 ASP B N 1
ATOM 1898 C CA . ASP B 1 73 ? -6.645 1.341 12.07 1 97.75 73 ASP B CA 1
ATOM 1899 C C . ASP B 1 73 ? -5.535 1.896 11.18 1 97.75 73 ASP B C 1
ATOM 1901 O O . ASP B 1 73 ? -4.883 2.881 11.531 1 97.75 73 ASP B O 1
ATOM 1905 N N . LYS B 1 74 ? -5.305 1.223 10.102 1 98.12 74 LYS B N 1
ATOM 1906 C CA . LYS B 1 74 ? -4.266 1.659 9.18 1 98.12 74 LYS B CA 1
ATOM 1907 C C . LYS B 1 74 ? -4.625 2.996 8.539 1 98.12 74 LYS B C 1
ATOM 1909 O O . LYS B 1 74 ? -3.75 3.828 8.289 1 98.12 74 LYS B O 1
ATOM 1914 N N . LEU B 1 75 ? -5.902 3.195 8.258 1 98.44 75 LEU B N 1
ATOM 1915 C CA . LEU B 1 75 ? -6.375 4.48 7.75 1 98.44 75 LEU B CA 1
ATOM 1916 C C . LEU B 1 75 ? -6.117 5.59 8.766 1 98.44 75 LEU B C 1
ATOM 1918 O O . LEU B 1 75 ? -5.637 6.668 8.398 1 98.44 75 LEU B O 1
ATOM 1922 N N . ALA B 1 76 ? -6.414 5.32 10.031 1 98 76 ALA B N 1
ATOM 1923 C CA . ALA B 1 76 ? -6.188 6.309 11.086 1 98 76 ALA B CA 1
ATOM 1924 C C . ALA B 1 76 ? -4.707 6.672 11.188 1 98 76 ALA B C 1
ATOM 1926 O O . ALA B 1 76 ? -4.359 7.848 11.32 1 98 76 ALA B O 1
ATOM 1927 N N . ALA B 1 77 ? -3.902 5.672 11.156 1 96.5 77 ALA B N 1
ATOM 1928 C CA . ALA B 1 77 ? -2.463 5.91 11.227 1 96.5 77 ALA B CA 1
ATOM 1929 C C . ALA B 1 77 ? -1.994 6.754 10.047 1 96.5 77 ALA B C 1
ATOM 1931 O O . ALA B 1 77 ? -1.146 7.637 10.203 1 96.5 77 ALA B O 1
ATOM 1932 N N . GLN B 1 78 ? -2.529 6.461 8.867 1 97.94 78 GLN B N 1
ATOM 1933 C CA . GLN B 1 78 ? -2.158 7.223 7.676 1 97.94 78 GLN B CA 1
ATOM 1934 C C . GLN B 1 78 ? -2.617 8.672 7.789 1 97.94 78 GLN B C 1
ATOM 1936 O O . GLN B 1 78 ? -1.895 9.594 7.395 1 97.94 78 GLN B O 1
ATOM 1941 N N . VAL B 1 79 ? -3.82 8.859 8.289 1 98.56 79 VAL B N 1
ATOM 1942 C CA . VAL B 1 79 ? -4.348 10.203 8.5 1 98.56 79 VAL B CA 1
ATOM 1943 C C . VAL B 1 79 ? -3.449 10.969 9.469 1 98.56 79 VAL B C 1
ATOM 1945 O O . VAL B 1 79 ? -3.051 12.102 9.195 1 98.56 79 VAL B O 1
ATOM 1948 N N . LYS B 1 80 ? -3.066 10.383 10.516 1 97.38 80 LYS B N 1
ATOM 1949 C CA . LYS B 1 80 ? -2.199 11.016 11.5 1 97.38 80 LYS B CA 1
ATOM 1950 C C . LYS B 1 80 ? -0.815 11.289 10.922 1 97.38 80 LYS B C 1
ATOM 1952 O O . LYS B 1 80 ? -0.207 12.32 11.219 1 97.38 80 LYS B O 1
ATOM 1957 N N . GLY B 1 81 ? -0.356 10.344 10.133 1 96.12 81 GLY B N 1
ATOM 1958 C CA . GLY B 1 81 ? 0.906 10.578 9.453 1 96.12 81 GLY B CA 1
ATOM 1959 C C . GLY B 1 81 ? 0.86 11.758 8.508 1 96.12 81 GLY B C 1
ATOM 1960 O O . GLY B 1 81 ? 1.822 12.523 8.414 1 96.12 81 GLY B O 1
ATOM 1961 N N . THR B 1 82 ? -0.245 11.914 7.855 1 98 82 THR B N 1
ATOM 1962 C CA . THR B 1 82 ? -0.407 13.031 6.93 1 98 82 THR B CA 1
ATOM 1963 C C . THR B 1 82 ? -0.461 14.359 7.684 1 98 82 THR B C 1
ATOM 1965 O O . THR B 1 82 ? 0.128 15.344 7.25 1 98 82 THR B O 1
ATOM 1968 N N . ILE B 1 83 ? -1.145 14.359 8.812 1 97.81 83 ILE B N 1
ATOM 1969 C CA . ILE B 1 83 ? -1.176 15.539 9.664 1 97.81 83 ILE B CA 1
ATOM 1970 C C . ILE B 1 83 ? 0.244 15.906 10.086 1 97.81 83 ILE B C 1
ATOM 1972 O O . ILE B 1 83 ? 0.649 17.062 9.984 1 97.81 83 ILE B O 1
ATOM 1976 N N . SER B 1 84 ? 0.958 14.945 10.5 1 95.62 84 SER B N 1
ATOM 1977 C CA . SER B 1 84 ? 2.33 15.172 10.938 1 95.62 84 SER B CA 1
ATOM 1978 C C . SER B 1 84 ? 3.182 15.75 9.82 1 95.62 84 SER B C 1
ATOM 1980 O O . SER B 1 84 ? 3.973 16.672 10.039 1 95.62 84 SER B O 1
ATOM 1982 N N . TYR B 1 85 ? 3.07 15.25 8.641 1 95.75 85 TYR B N 1
ATOM 1983 C CA . TYR B 1 85 ? 3.779 15.766 7.473 1 95.75 85 TYR B CA 1
ATOM 1984 C C . TYR B 1 85 ? 3.43 17.234 7.227 1 95.75 85 TYR B C 1
ATOM 1986 O O . TYR B 1 85 ? 4.316 18.062 7.027 1 95.75 85 TYR B O 1
ATOM 1994 N N . LEU B 1 86 ? 2.158 17.531 7.281 1 97.38 86 LEU B N 1
ATOM 1995 C CA . LEU B 1 86 ? 1.675 18.859 6.969 1 97.38 86 LEU B CA 1
ATOM 1996 C C . LEU B 1 86 ? 2.143 19.875 8.016 1 97.38 86 LEU B C 1
ATOM 1998 O O . LEU B 1 86 ? 2.447 21.016 7.688 1 97.38 86 LEU B O 1
ATOM 2002 N N . GLN B 1 87 ? 2.227 19.438 9.211 1 96.38 87 GLN B N 1
ATOM 2003 C CA . GLN B 1 87 ? 2.637 20.312 10.305 1 96.38 87 GLN B CA 1
ATOM 2004 C C . GLN B 1 87 ? 4.094 20.734 10.148 1 96.38 87 GLN B C 1
ATOM 2006 O O . GLN B 1 87 ? 4.52 21.734 10.734 1 96.38 87 GLN B O 1
ATOM 2011 N N . ARG B 1 88 ? 4.777 20.078 9.328 1 93.62 88 ARG B N 1
ATOM 2012 C CA . ARG B 1 88 ? 6.188 20.391 9.133 1 93.62 88 ARG B CA 1
ATOM 2013 C C . ARG B 1 88 ? 6.391 21.266 7.895 1 93.62 88 ARG B C 1
ATOM 2015 O O . ARG B 1 88 ? 7.516 21.656 7.586 1 93.62 88 ARG B O 1
ATOM 2022 N N . GLN B 1 89 ? 5.324 21.5 7.195 1 94.25 89 GLN B N 1
ATOM 2023 C CA . GLN B 1 89 ? 5.391 22.359 6.031 1 94.25 89 GLN B CA 1
ATOM 2024 C C . GLN B 1 89 ? 5.195 23.828 6.426 1 94.25 89 GLN B C 1
ATOM 2026 O O . GLN B 1 89 ? 4.93 24.125 7.59 1 94.25 89 GLN B O 1
ATOM 2031 N N . ASP B 1 90 ? 5.453 24.75 5.445 1 91.5 90 ASP B N 1
ATOM 2032 C CA . ASP B 1 90 ? 5.23 26.172 5.66 1 91.5 90 ASP B CA 1
ATOM 2033 C C . ASP B 1 90 ? 3.758 26.469 5.934 1 91.5 90 ASP B C 1
ATOM 2035 O O . ASP B 1 90 ? 2.932 26.422 5.02 1 91.5 90 ASP B O 1
ATOM 2039 N N . SER B 1 91 ? 3.479 26.781 7.121 1 90 91 SER B N 1
ATOM 2040 C CA . SER B 1 91 ? 2.1 27 7.547 1 90 91 SER B CA 1
ATOM 2041 C C . SER B 1 91 ? 1.494 28.219 6.836 1 90 91 SER B C 1
ATOM 2043 O O . SER B 1 91 ? 0.273 28.375 6.824 1 90 91 SER B O 1
ATOM 2045 N N . ALA B 1 92 ? 2.312 29.047 6.297 1 93.62 92 ALA B N 1
ATOM 2046 C CA . ALA B 1 92 ? 1.818 30.219 5.578 1 93.62 92 ALA B CA 1
ATOM 2047 C C . ALA B 1 92 ? 1.251 29.828 4.219 1 93.62 92 ALA B C 1
ATOM 2049 O O . ALA B 1 92 ? 0.529 30.609 3.592 1 93.62 92 ALA B O 1
ATOM 2050 N N . ASP B 1 93 ? 1.527 28.672 3.709 1 95.69 93 ASP B N 1
ATOM 2051 C CA . ASP B 1 93 ? 1.002 28.203 2.434 1 95.69 93 ASP B CA 1
ATOM 2052 C C . ASP B 1 93 ? -0.471 27.812 2.555 1 95.69 93 ASP B C 1
ATOM 2054 O O . ASP B 1 93 ? -0.826 26.938 3.346 1 95.69 93 ASP B O 1
ATOM 2058 N N . PRO B 1 94 ? -1.334 28.391 1.759 1 96.44 94 PRO B N 1
ATOM 2059 C CA . PRO B 1 94 ? -2.768 28.125 1.904 1 96.44 94 PRO B CA 1
ATOM 2060 C C . PRO B 1 94 ? -3.123 26.656 1.667 1 96.44 94 PRO B C 1
ATOM 2062 O O . PRO B 1 94 ? -4.102 26.156 2.23 1 96.44 94 PRO B O 1
ATOM 2065 N N . VAL B 1 95 ? -2.369 25.953 0.863 1 98.12 95 VAL B N 1
ATOM 2066 C CA . VAL B 1 95 ? -2.602 24.531 0.646 1 98.12 95 VAL B CA 1
ATOM 2067 C C . VAL B 1 95 ? -2.424 23.766 1.959 1 98.12 95 VAL B C 1
ATOM 2069 O O . VAL B 1 95 ? -3.244 22.922 2.307 1 98.12 95 VAL B O 1
ATOM 2072 N N . VAL B 1 96 ? -1.379 24.109 2.689 1 98.38 96 VAL B N 1
ATOM 2073 C CA . VAL B 1 96 ? -1.072 23.438 3.953 1 98.38 96 VAL B CA 1
ATOM 2074 C C . VAL B 1 96 ? -2.207 23.672 4.945 1 98.38 96 VAL B C 1
ATOM 2076 O O . VAL B 1 96 ? -2.678 22.719 5.59 1 98.38 96 VAL B O 1
ATOM 2079 N N . GLY B 1 97 ? -2.654 24.891 5.047 1 97.94 97 GLY B N 1
ATOM 2080 C CA . GLY B 1 97 ? -3.736 25.203 5.965 1 97.94 97 GLY B CA 1
ATOM 2081 C C . GLY B 1 97 ? -5.023 24.469 5.648 1 97.94 97 GLY B C 1
ATOM 2082 O O . GLY B 1 97 ? -5.645 23.891 6.539 1 97.94 97 GLY B O 1
ATOM 2083 N N . SER B 1 98 ? -5.418 24.484 4.398 1 98.19 98 SER B N 1
ATOM 2084 C CA . SER B 1 98 ? -6.641 23.797 3.984 1 98.19 98 SER B CA 1
ATOM 2085 C C . SER B 1 98 ? -6.543 22.297 4.227 1 98.19 98 SER B C 1
ATOM 2087 O O . SER B 1 98 ? -7.48 21.688 4.742 1 98.19 98 SER B O 1
ATOM 2089 N N . CYS B 1 99 ? -5.449 21.75 3.875 1 98.81 99 CYS B N 1
ATOM 2090 C CA . CYS B 1 99 ? -5.273 20.312 4.008 1 98.81 99 CYS B CA 1
ATOM 2091 C C . CYS B 1 99 ? -5.211 19.906 5.477 1 98.81 99 CYS B C 1
ATOM 2093 O O . CYS B 1 99 ? -5.766 18.875 5.863 1 98.81 99 CYS B O 1
ATOM 2095 N N . LEU B 1 100 ? -4.566 20.703 6.293 1 98.62 100 LEU B N 1
ATOM 2096 C CA . LEU B 1 100 ? -4.562 20.438 7.727 1 98.62 100 LEU B CA 1
ATOM 2097 C C . LEU B 1 100 ? -5.98 20.422 8.281 1 98.62 100 LEU B C 1
ATOM 2099 O O . LEU B 1 100 ? -6.32 19.578 9.109 1 98.62 100 LEU B O 1
ATOM 2103 N N . GLN B 1 101 ? -6.77 21.328 7.82 1 98.25 101 GLN B N 1
ATOM 2104 C CA . GLN B 1 101 ? -8.156 21.359 8.281 1 98.25 101 GLN B CA 1
ATOM 2105 C C . GLN B 1 101 ? -8.906 20.094 7.875 1 98.25 101 GLN B C 1
ATOM 2107 O O . GLN B 1 101 ? -9.625 19.5 8.68 1 98.25 101 GLN B O 1
ATOM 2112 N N . PHE B 1 102 ? -8.766 19.656 6.633 1 98.62 102 PHE B N 1
ATOM 2113 C CA . PHE B 1 102 ? -9.414 18.438 6.156 1 98.62 102 PHE B CA 1
ATOM 2114 C C . PHE B 1 102 ? -8.992 17.25 7.004 1 98.62 102 PHE B C 1
ATOM 2116 O O . PHE B 1 102 ? -9.844 16.5 7.508 1 98.62 102 PHE B O 1
ATOM 2123 N N . TYR B 1 103 ? -7.719 17.125 7.246 1 98.75 103 TYR B N 1
ATOM 2124 C CA . TYR B 1 103 ? -7.207 15.922 7.891 1 98.75 103 TYR B CA 1
ATOM 2125 C C . TYR B 1 103 ? -7.449 15.961 9.391 1 98.75 103 TYR B C 1
ATOM 2127 O O . TYR B 1 103 ? -7.676 14.93 10.023 1 98.75 103 TYR B O 1
ATOM 2135 N N . ARG B 1 104 ? -7.457 17.109 9.953 1 98.44 104 ARG B N 1
ATOM 2136 C CA . ARG B 1 104 ? -7.801 17.203 11.375 1 98.44 104 ARG B CA 1
ATOM 2137 C C . ARG B 1 104 ? -9.266 16.844 11.602 1 98.44 104 ARG B C 1
ATOM 2139 O O . ARG B 1 104 ? -9.609 16.188 12.586 1 98.44 104 ARG B O 1
ATOM 2146 N N . THR B 1 105 ? -10.094 17.312 10.727 1 98.19 105 THR B N 1
ATOM 2147 C CA . THR B 1 105 ? -11.5 16.953 10.82 1 98.19 105 THR B CA 1
ATOM 2148 C C . THR B 1 105 ? -11.672 15.438 10.664 1 98.19 105 THR B C 1
ATOM 2150 O O . THR B 1 105 ? -12.422 14.812 11.422 1 98.19 105 THR B O 1
ATOM 2153 N N . ALA B 1 106 ? -11.008 14.812 9.711 1 98.62 106 ALA B N 1
ATOM 2154 C CA . ALA B 1 106 ? -11.055 13.367 9.516 1 98.62 106 ALA B CA 1
ATOM 2155 C C . ALA B 1 106 ? -10.617 12.625 10.773 1 98.62 106 ALA B C 1
ATOM 2157 O O . ALA B 1 106 ? -11.242 11.641 11.164 1 98.62 106 ALA B O 1
ATOM 2158 N N . ASP B 1 107 ? -9.586 13.102 11.391 1 98.44 107 ASP B N 1
ATOM 2159 C CA . ASP B 1 107 ? -8.984 12.438 12.547 1 98.44 107 ASP B CA 1
ATOM 2160 C C . ASP B 1 107 ? -9.883 12.578 13.781 1 98.44 107 ASP B C 1
ATOM 2162 O O . ASP B 1 107 ? -10.094 11.609 14.516 1 98.44 107 ASP B O 1
ATOM 2166 N N . SER B 1 108 ? -10.383 13.711 14.008 1 97.38 108 SER B N 1
ATOM 2167 C CA . SER B 1 108 ? -10.992 14 15.305 1 97.38 108 SER B CA 1
ATOM 2168 C C . SER B 1 108 ? -12.492 13.711 15.281 1 97.38 108 SER B C 1
ATOM 2170 O O . SER B 1 108 ? -13.086 13.43 16.328 1 97.38 108 SER B O 1
ATOM 2172 N N . LYS B 1 109 ? -13.086 13.758 14.117 1 94.12 109 LYS B N 1
ATOM 2173 C CA . LYS B 1 109 ? -14.539 13.609 14.086 1 94.12 109 LYS B CA 1
ATOM 2174 C C . LYS B 1 109 ? -14.953 12.375 13.281 1 94.12 109 LYS B C 1
ATOM 2176 O O . LYS B 1 109 ? -15.703 11.531 13.781 1 94.12 109 LYS B O 1
ATOM 2181 N N . VAL B 1 110 ? -14.383 12.234 12.156 1 94.44 110 VAL B N 1
ATOM 2182 C CA . VAL B 1 110 ? -14.906 11.266 11.203 1 94.44 110 VAL B CA 1
ATOM 2183 C C . VAL B 1 110 ? -14.438 9.859 11.578 1 94.44 110 VAL B C 1
ATOM 2185 O O . VAL B 1 110 ? -15.234 8.93 11.656 1 94.44 110 VAL B O 1
ATOM 2188 N N . TYR B 1 111 ? -13.188 9.719 11.867 1 94.94 111 TYR B N 1
ATOM 2189 C CA . TYR B 1 111 ? -12.625 8.406 12.164 1 94.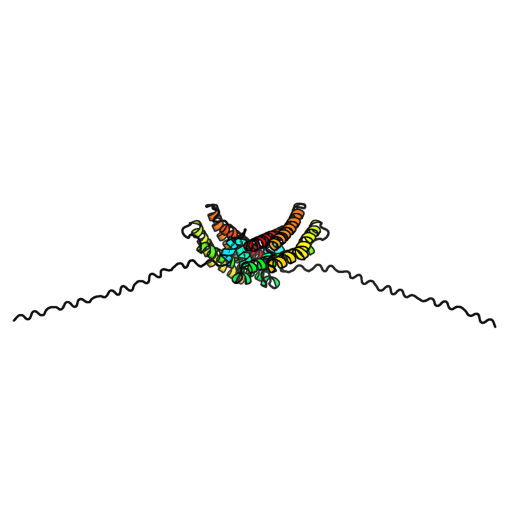94 111 TYR B CA 1
ATOM 2190 C C . TYR B 1 111 ? -13.273 7.805 13.406 1 94.94 111 TYR B C 1
ATOM 2192 O O . TYR B 1 111 ? -13.719 6.656 13.383 1 94.94 111 TYR B O 1
ATOM 2200 N N . PRO B 1 112 ? -13.445 8.57 14.539 1 96.25 112 PRO B N 1
ATOM 2201 C CA . PRO B 1 112 ? -14.117 7.984 15.695 1 96.25 112 PRO B CA 1
ATOM 2202 C C . PRO B 1 112 ? -15.547 7.547 15.391 1 96.25 112 PRO B C 1
ATOM 2204 O O . PRO B 1 112 ? -16 6.52 15.898 1 96.25 112 PRO B O 1
ATOM 2207 N N . SER B 1 113 ? -16.188 8.305 14.555 1 97 113 SER B N 1
ATOM 2208 C CA . SER B 1 113 ? -17.531 7.934 14.156 1 97 113 SER B CA 1
ATOM 2209 C C . SER B 1 113 ? -17.547 6.613 13.391 1 97 113 SER B C 1
ATOM 2211 O O . SER B 1 113 ? -18.422 5.77 13.602 1 97 113 SER B O 1
ATOM 2213 N N . ALA B 1 114 ? -16.594 6.375 12.5 1 97.69 114 ALA B N 1
ATOM 2214 C CA . ALA B 1 114 ? -16.5 5.141 11.734 1 97.69 114 ALA B CA 1
ATOM 2215 C C . ALA B 1 114 ? -16.281 3.939 12.648 1 97.69 114 ALA B C 1
ATOM 2217 O O . ALA B 1 114 ? -16.984 2.93 12.539 1 97.69 114 ALA B O 1
ATOM 2218 N N . VAL B 1 115 ? -15.406 4.109 13.578 1 97.75 115 VAL B N 1
ATOM 2219 C CA . VAL B 1 115 ? -15.055 3.025 14.492 1 97.75 115 VAL B CA 1
ATOM 2220 C C . VAL B 1 115 ? -16.234 2.738 15.422 1 97.75 115 VAL B C 1
ATOM 2222 O O . VAL B 1 115 ? -16.578 1.578 15.656 1 97.75 115 VAL B O 1
ATOM 2225 N N . GLY B 1 116 ? -16.75 3.812 15.992 1 97.81 116 GLY B N 1
ATOM 2226 C CA . GLY B 1 116 ? -17.906 3.633 16.844 1 97.81 116 GLY B CA 1
ATOM 2227 C C . GLY B 1 116 ? -19.062 2.922 16.156 1 97.81 116 GLY B C 1
ATOM 2228 O O . GLY B 1 116 ? -19.672 2.021 16.734 1 97.81 116 GLY B O 1
ATOM 2229 N N . SER B 1 117 ? -19.359 3.334 14.93 1 98.25 117 SER B N 1
ATOM 2230 C CA . SER B 1 117 ? -20.438 2.723 14.172 1 98.25 117 SER B CA 1
ATOM 2231 C C . SER B 1 117 ? -20.141 1.259 13.867 1 98.25 117 SER B C 1
ATOM 2233 O O . SER B 1 117 ? -21.031 0.407 13.945 1 98.25 117 SER B O 1
ATOM 2235 N N . LEU B 1 118 ? -18.922 0.931 13.523 1 98 118 LEU B N 1
ATOM 2236 C CA . LEU B 1 118 ? -18.547 -0.456 13.266 1 98 118 LEU B CA 1
ATOM 2237 C C . LEU B 1 118 ? -18.734 -1.31 14.516 1 98 118 LEU B C 1
ATOM 2239 O O . LEU B 1 118 ? -19.281 -2.412 14.445 1 98 118 LEU B O 1
ATOM 2243 N N . ASN B 1 119 ? -18.312 -0.772 15.641 1 97.19 119 ASN B N 1
ATOM 2244 C CA . ASN B 1 119 ? -18.406 -1.493 16.906 1 97.19 119 ASN B CA 1
ATOM 2245 C C . ASN B 1 119 ? -19.859 -1.759 17.281 1 97.19 119 ASN B C 1
ATOM 2247 O O . ASN B 1 119 ? -20.172 -2.771 17.922 1 97.19 119 ASN B O 1
ATOM 2251 N N . ASN B 1 120 ? -20.688 -0.919 16.859 1 97.81 120 ASN B N 1
ATOM 2252 C CA . ASN B 1 120 ? -22.109 -1.06 17.141 1 97.81 120 ASN B CA 1
ATOM 2253 C C . ASN B 1 120 ? -22.844 -1.802 16.031 1 97.81 120 ASN B C 1
ATOM 2255 O O . ASN B 1 120 ? -24.078 -1.854 16.016 1 97.81 120 ASN B O 1
ATOM 2259 N N . LYS B 1 121 ? -22.156 -2.203 15.047 1 97.94 121 LYS B N 1
ATOM 2260 C CA . LYS B 1 121 ? -22.656 -2.969 13.906 1 97.94 121 LYS B CA 1
ATOM 2261 C C . LYS B 1 121 ? -23.594 -2.125 13.047 1 97.94 121 LYS B C 1
ATOM 2263 O O . LYS B 1 121 ? -24.484 -2.66 12.383 1 97.94 121 LYS B O 1
ATOM 2268 N N . ALA B 1 122 ? -23.453 -0.835 13.25 1 98.38 122 ALA B N 1
ATOM 2269 C CA . ALA B 1 122 ? -24.125 0.095 12.336 1 98.38 122 ALA B CA 1
ATOM 2270 C C . ALA B 1 122 ? -23.328 0.26 11.047 1 98.38 122 ALA B C 1
ATOM 2272 O O . ALA B 1 122 ? -22.734 1.317 10.797 1 98.38 122 ALA B O 1
ATOM 2273 N N . TYR B 1 123 ? -23.391 -0.66 10.164 1 98.38 123 TYR B N 1
ATOM 2274 C CA . TYR B 1 123 ? -22.469 -0.782 9.031 1 98.38 123 TYR B CA 1
ATOM 2275 C C . TYR B 1 123 ? -22.703 0.334 8.016 1 98.38 123 TYR B C 1
ATOM 2277 O O . TYR B 1 123 ? -21.766 0.852 7.422 1 98.38 123 TYR B O 1
ATOM 2285 N N . GLY B 1 124 ? -23.922 0.706 7.793 1 98.06 124 GLY B N 1
ATOM 2286 C CA . GLY B 1 124 ? -24.203 1.816 6.898 1 98.06 124 GLY B CA 1
ATOM 2287 C C . GLY B 1 124 ? -23.531 3.111 7.332 1 98.06 124 GLY B C 1
ATOM 2288 O O . GLY B 1 124 ? -22.906 3.791 6.52 1 98.06 124 GLY B O 1
ATOM 2289 N N . ALA B 1 125 ? -23.672 3.396 8.602 1 98.12 125 ALA B N 1
ATOM 2290 C CA . ALA B 1 125 ? -23.062 4.605 9.156 1 98.12 125 ALA B CA 1
ATOM 2291 C C . ALA B 1 125 ? -21.547 4.516 9.125 1 98.12 125 ALA B C 1
ATOM 2293 O O . ALA B 1 125 ? -20.859 5.508 8.852 1 98.12 125 ALA B O 1
ATOM 2294 N N . ALA B 1 126 ? -21.047 3.365 9.406 1 98.38 126 ALA B N 1
ATOM 2295 C CA . ALA B 1 126 ? -19.594 3.158 9.352 1 98.38 126 ALA B CA 1
ATOM 2296 C C . ALA B 1 126 ? -19.062 3.379 7.945 1 98.38 126 ALA B C 1
ATOM 2298 O O . ALA B 1 126 ? -18.031 4.031 7.762 1 98.38 126 ALA B O 1
ATOM 2299 N N . LYS B 1 127 ? -19.75 2.834 6.996 1 98.31 127 LYS B N 1
ATOM 2300 C CA . LYS B 1 127 ? -19.344 2.99 5.598 1 98.31 127 LYS B CA 1
ATOM 2301 C C . LYS B 1 127 ? -19.375 4.457 5.18 1 98.31 127 LYS B C 1
ATOM 2303 O O . LYS B 1 127 ? -18.453 4.938 4.516 1 98.31 127 LYS B O 1
ATOM 2308 N N . GLN B 1 128 ? -20.406 5.164 5.598 1 97.62 128 GLN B N 1
ATOM 2309 C CA . GLN B 1 128 ? -20.516 6.582 5.273 1 97.62 128 GLN B CA 1
ATOM 2310 C C . GLN B 1 128 ? -19.391 7.387 5.914 1 97.62 128 GLN B C 1
ATOM 2312 O O . GLN B 1 128 ? -18.828 8.289 5.285 1 97.62 128 GLN B O 1
ATOM 2317 N N . ALA B 1 129 ? -19.094 7.066 7.133 1 98.06 129 ALA B N 1
ATOM 2318 C CA . ALA B 1 129 ? -18.016 7.766 7.82 1 98.06 129 ALA B CA 1
ATOM 2319 C C . ALA B 1 129 ? -16.672 7.508 7.137 1 98.06 129 ALA B C 1
ATOM 2321 O O . ALA B 1 129 ? -15.859 8.422 6.996 1 98.06 129 ALA B O 1
ATOM 2322 N N . THR B 1 130 ? -16.438 6.301 6.715 1 97.94 130 THR B N 1
ATOM 2323 C CA . THR B 1 130 ? -15.211 5.977 6.008 1 97.94 130 THR B CA 1
ATOM 2324 C C . THR B 1 130 ? -15.117 6.75 4.695 1 97.94 130 THR B C 1
ATOM 2326 O O . THR B 1 130 ? -14.055 7.262 4.344 1 97.94 130 THR B O 1
ATOM 2329 N N . ARG B 1 131 ? -16.172 6.844 3.996 1 97.81 131 ARG B N 1
ATOM 2330 C CA . ARG B 1 131 ? -16.219 7.617 2.762 1 97.81 131 ARG B CA 1
ATOM 2331 C C . ARG B 1 131 ? -15.969 9.094 3.031 1 97.81 131 ARG B C 1
ATOM 2333 O O . ARG B 1 131 ? -15.359 9.789 2.211 1 97.81 131 ARG B O 1
ATOM 2340 N N . ALA B 1 132 ? -16.453 9.531 4.156 1 98.25 132 ALA B N 1
ATOM 2341 C CA . ALA B 1 132 ? -16.188 10.922 4.52 1 98.25 132 ALA B CA 1
ATOM 2342 C C . ALA B 1 132 ? -14.688 11.164 4.715 1 98.25 132 ALA B C 1
ATOM 2344 O O . ALA B 1 132 ? -14.18 12.227 4.363 1 98.25 132 ALA B O 1
ATOM 2345 N N . VAL B 1 133 ? -13.961 10.195 5.324 1 98.38 133 VAL B N 1
ATOM 2346 C CA . VAL B 1 133 ? -12.516 10.312 5.414 1 98.38 133 VAL B CA 1
ATOM 2347 C C . VAL B 1 133 ? -11.914 10.445 4.012 1 98.38 133 VAL B C 1
ATOM 2349 O O . VAL B 1 133 ? -11.062 11.305 3.773 1 98.38 133 VAL B O 1
ATOM 2352 N N . MET B 1 134 ? -12.359 9.617 3.125 1 98.31 134 MET B N 1
ATOM 2353 C CA . MET B 1 134 ? -11.914 9.672 1.737 1 98.31 134 MET B CA 1
ATOM 2354 C C . MET B 1 134 ? -12.141 11.055 1.144 1 98.31 134 MET B C 1
ATOM 2356 O O . MET B 1 134 ? -11.273 11.586 0.443 1 98.31 134 MET B O 1
ATOM 2360 N N . ASN B 1 135 ? -13.273 11.586 1.399 1 98.44 135 ASN B N 1
ATOM 2361 C CA . ASN B 1 135 ? -13.625 12.891 0.86 1 98.44 135 ASN B CA 1
ATOM 2362 C C . ASN B 1 135 ? -12.727 13.992 1.412 1 98.44 135 ASN B C 1
ATOM 2364 O O . ASN B 1 135 ? -12.414 14.961 0.712 1 98.44 135 ASN B O 1
ATOM 2368 N N . HIS B 1 136 ? -12.359 13.883 2.68 1 98.31 136 HIS B N 1
ATOM 2369 C CA . HIS B 1 136 ? -11.414 14.844 3.234 1 98.31 136 HIS B CA 1
ATOM 2370 C C . HIS B 1 136 ? -10.062 14.75 2.541 1 98.31 136 HIS B C 1
ATOM 2372 O O . HIS B 1 136 ? -9.453 15.773 2.219 1 98.31 136 HIS B O 1
ATOM 2378 N N . GLY B 1 137 ? -9.57 13.562 2.277 1 98.69 137 GLY B N 1
ATOM 2379 C CA . GLY B 1 137 ? -8.367 13.414 1.479 1 98.69 137 GLY B CA 1
ATOM 2380 C C . GLY B 1 137 ? -8.508 13.977 0.077 1 98.69 137 GLY B C 1
ATOM 2381 O O . GLY B 1 137 ? -7.594 14.625 -0.431 1 98.69 137 GLY B O 1
ATOM 2382 N N . HIS B 1 138 ? -9.648 13.703 -0.504 1 98.69 138 HIS B N 1
ATOM 2383 C CA . HIS B 1 138 ? -9.93 14.227 -1.836 1 98.69 138 HIS B CA 1
ATOM 2384 C C . HIS B 1 138 ? -9.953 15.75 -1.836 1 98.69 138 HIS B C 1
ATOM 2386 O O . HIS B 1 138 ? -9.461 16.391 -2.771 1 98.69 138 HIS B O 1
ATOM 2392 N N . GLY B 1 139 ? -10.547 16.328 -0.827 1 98.75 139 GLY B N 1
ATOM 2393 C CA . GLY B 1 139 ? -10.516 17.781 -0.695 1 98.75 139 GLY B CA 1
ATOM 2394 C C . GLY B 1 139 ? -9.109 18.344 -0.69 1 98.75 139 GLY B C 1
ATOM 2395 O O . GLY B 1 139 ? -8.828 19.344 -1.357 1 98.75 139 GLY B O 1
ATOM 2396 N N . CYS B 1 140 ? -8.25 17.719 0.051 1 98.88 140 CYS B N 1
ATOM 2397 C CA . CYS B 1 140 ? -6.848 18.141 0.061 1 98.88 140 CYS B CA 1
ATOM 2398 C C . CYS B 1 140 ? -6.238 18.016 -1.33 1 98.88 140 CYS B C 1
ATOM 2400 O O . CYS B 1 140 ? -5.551 18.938 -1.789 1 98.88 140 CYS B O 1
ATOM 2402 N N . GLN B 1 141 ? -6.527 16.938 -2.039 1 98.81 141 GLN B N 1
ATOM 2403 C CA . GLN B 1 141 ? -5.973 16.766 -3.377 1 98.81 141 GLN B CA 1
ATOM 2404 C C . GLN B 1 141 ? -6.473 17.844 -4.328 1 98.81 141 GLN B C 1
ATOM 2406 O O . GLN B 1 141 ? -5.723 18.328 -5.18 1 98.81 141 GLN B O 1
ATOM 2411 N N . VAL B 1 142 ? -7.703 18.203 -4.168 1 98.69 142 VAL B N 1
ATOM 2412 C CA . VAL B 1 142 ? -8.266 19.266 -5.004 1 98.69 142 VAL B CA 1
ATOM 2413 C C . VAL B 1 142 ? -7.488 20.562 -4.793 1 98.69 142 VAL B C 1
ATOM 2415 O O . VAL B 1 142 ? -7.172 21.266 -5.754 1 98.69 142 VAL B O 1
ATOM 2418 N N . ARG B 1 143 ? -7.156 20.859 -3.521 1 98.44 143 ARG B N 1
ATOM 2419 C CA . ARG B 1 143 ? -6.367 22.047 -3.229 1 98.44 143 ARG B CA 1
ATOM 2420 C C . ARG B 1 143 ? -4.992 21.969 -3.879 1 98.44 143 ARG B C 1
ATOM 2422 O O . ARG B 1 143 ? -4.496 22.969 -4.418 1 98.44 143 ARG B O 1
ATOM 2429 N N . VAL B 1 144 ? -4.375 20.875 -3.842 1 98.5 144 VAL B N 1
ATOM 2430 C CA . VAL B 1 144 ? -3.07 20.625 -4.453 1 98.5 144 VAL B CA 1
ATOM 2431 C C . VAL B 1 144 ? -3.156 20.844 -5.961 1 98.5 144 VAL B C 1
ATOM 2433 O O . VAL B 1 144 ? -2.295 21.516 -6.547 1 98.5 144 VAL B O 1
ATOM 2436 N N . ASP B 1 145 ? -4.211 20.344 -6.535 1 98.12 145 ASP B N 1
ATOM 2437 C CA . ASP B 1 145 ? -4.379 20.438 -7.98 1 98.12 145 ASP B CA 1
ATOM 2438 C C . ASP B 1 145 ? -4.605 21.875 -8.422 1 98.12 145 ASP B C 1
ATOM 2440 O O . ASP B 1 145 ? -4.246 22.25 -9.539 1 98.12 145 ASP B O 1
ATOM 2444 N N . GLN B 1 146 ? -5.164 22.609 -7.559 1 97.75 146 GLN B N 1
ATOM 2445 C CA . GLN B 1 146 ? -5.449 24 -7.852 1 97.75 146 GLN B CA 1
ATOM 2446 C C . GLN B 1 146 ? -4.195 24.859 -7.727 1 97.75 146 GLN B C 1
ATOM 2448 O O . GLN B 1 146 ? -4.16 26 -8.203 1 97.75 146 GLN B O 1
ATOM 2453 N N . SER B 1 147 ? -3.197 24.328 -7.062 1 96.44 147 SER B N 1
ATOM 2454 C CA . SER B 1 147 ? -1.913 25 -6.91 1 96.44 147 SER B CA 1
ATOM 2455 C C . SER B 1 147 ? -0.757 24.078 -7.289 1 96.44 147 SER B C 1
ATOM 2457 O O . SER B 1 147 ? 0.076 23.734 -6.445 1 96.44 147 SER B O 1
ATOM 2459 N N . PRO B 1 148 ? -0.696 23.797 -8.555 1 94.19 148 PRO B N 1
ATOM 2460 C CA . PRO B 1 148 ? 0.28 22.781 -8.961 1 94.19 148 PRO B CA 1
ATOM 2461 C C . PRO B 1 148 ? 1.719 23.203 -8.664 1 94.19 148 PRO B C 1
ATOM 2463 O O . PRO B 1 148 ? 2.109 24.344 -8.93 1 94.19 148 PRO B O 1
ATOM 2466 N N . SER B 1 149 ? 2.404 22.406 -8.023 1 95.94 149 SER B N 1
ATOM 2467 C CA . SER B 1 149 ? 3.807 22.562 -7.656 1 95.94 149 SER B CA 1
ATOM 2468 C C . SER B 1 149 ? 4.465 21.219 -7.379 1 95.94 149 SER B C 1
ATOM 2470 O O . SER B 1 149 ? 3.846 20.328 -6.789 1 95.94 149 SER B O 1
ATOM 2472 N N . PRO B 1 150 ? 5.738 21.078 -7.75 1 94.81 150 PRO B N 1
ATOM 2473 C CA . PRO B 1 150 ? 6.438 19.828 -7.461 1 94.81 150 PRO B CA 1
ATOM 2474 C C . PRO B 1 150 ? 6.551 19.547 -5.961 1 94.81 150 PRO B C 1
ATOM 2476 O O . PRO B 1 150 ? 6.699 18.391 -5.555 1 94.81 150 PRO B O 1
ATOM 2479 N N . LYS B 1 151 ? 6.43 20.547 -5.188 1 94.44 151 LYS B N 1
ATOM 2480 C CA . LYS B 1 151 ? 6.602 20.375 -3.75 1 94.44 151 LYS B CA 1
ATOM 2481 C C . LYS B 1 151 ? 5.461 19.547 -3.156 1 94.44 151 LYS B C 1
ATOM 2483 O O . LYS B 1 151 ? 5.582 19.031 -2.049 1 94.44 151 LYS B O 1
ATOM 2488 N N . TRP B 1 152 ? 4.324 19.375 -3.957 1 97.38 152 TRP B N 1
ATOM 2489 C CA . TRP B 1 152 ? 3.158 18.688 -3.426 1 97.38 152 TRP B CA 1
ATOM 2490 C C . TRP B 1 152 ? 3.166 17.219 -3.836 1 97.38 152 TRP B C 1
ATOM 2492 O O . TRP B 1 152 ? 2.221 16.469 -3.543 1 97.38 152 TRP B O 1
ATOM 2502 N N . GLN B 1 153 ? 4.215 16.75 -4.441 1 96.69 153 GLN B N 1
ATOM 2503 C CA . GLN B 1 153 ? 4.281 15.367 -4.902 1 96.69 153 GLN B CA 1
ATOM 2504 C C . GLN B 1 153 ? 4.172 14.398 -3.732 1 96.69 153 GLN B C 1
ATOM 2506 O O . GLN B 1 153 ? 3.527 13.352 -3.848 1 96.69 153 GLN B O 1
ATOM 2511 N N . MET B 1 154 ? 4.785 14.734 -2.621 1 97.19 154 MET B N 1
ATOM 2512 C CA . MET B 1 154 ? 4.727 13.867 -1.448 1 97.19 154 MET B CA 1
ATOM 2513 C C . MET B 1 154 ? 3.314 13.836 -0.867 1 97.19 154 MET B C 1
ATOM 2515 O O . MET B 1 154 ? 2.801 12.773 -0.532 1 97.19 154 MET B O 1
ATOM 2519 N N . LEU B 1 155 ? 2.678 15.023 -0.826 1 98.19 155 LEU B N 1
ATOM 2520 C CA . LEU B 1 155 ? 1.314 15.109 -0.313 1 98.19 155 LEU B CA 1
ATOM 2521 C C . LEU B 1 155 ? 0.346 14.352 -1.215 1 98.19 155 LEU B C 1
ATOM 2523 O O . LEU B 1 155 ? -0.566 13.68 -0.728 1 98.19 155 LEU B O 1
ATOM 2527 N N . THR B 1 156 ? 0.542 14.461 -2.545 1 98.56 156 THR B N 1
ATOM 2528 C CA . THR B 1 156 ? -0.271 13.711 -3.498 1 98.56 156 THR B CA 1
ATOM 2529 C C . THR B 1 156 ? -0.156 12.211 -3.244 1 98.56 156 THR B C 1
ATOM 2531 O O . THR B 1 156 ? -1.161 11.492 -3.248 1 98.56 156 THR B O 1
ATOM 2534 N N . SER B 1 157 ? 1.048 11.789 -3.021 1 98.31 157 SER B N 1
ATOM 2535 C CA . SER B 1 157 ? 1.293 10.375 -2.736 1 98.31 157 SER B CA 1
ATOM 2536 C C . SER B 1 157 ? 0.607 9.945 -1.445 1 98.31 157 SER B C 1
ATOM 2538 O O . SER B 1 157 ? 0.043 8.852 -1.371 1 98.31 157 SER B O 1
ATOM 2540 N N . MET B 1 158 ? 0.627 10.75 -0.416 1 98.5 158 MET B N 1
ATOM 2541 C CA . MET B 1 158 ? -0.027 10.445 0.854 1 98.5 158 MET B CA 1
ATOM 2542 C C . MET B 1 158 ? -1.544 10.43 0.693 1 98.5 158 MET B C 1
ATOM 2544 O O . MET B 1 158 ? -2.221 9.562 1.251 1 98.5 158 MET B O 1
ATOM 2548 N N . ASN B 1 159 ? -2.084 11.375 -0.09 1 98.81 159 ASN B N 1
ATOM 2549 C CA . ASN B 1 159 ? -3.514 11.398 -0.378 1 98.81 159 ASN B CA 1
ATOM 2550 C C . ASN B 1 159 ? -3.973 10.109 -1.055 1 98.81 159 ASN B C 1
ATOM 2552 O O . ASN B 1 159 ? -5.074 9.625 -0.791 1 98.81 159 ASN B O 1
ATOM 2556 N N . LYS B 1 160 ? -3.164 9.633 -1.934 1 98.56 160 LYS B N 1
ATOM 2557 C CA . LYS B 1 160 ? -3.504 8.398 -2.639 1 98.56 160 LYS B CA 1
ATOM 2558 C C . LYS B 1 160 ? -3.633 7.23 -1.669 1 98.56 160 LYS B C 1
ATOM 2560 O O . LYS B 1 160 ? -4.543 6.406 -1.796 1 98.56 160 LYS B O 1
ATOM 2565 N N . VAL B 1 161 ? -2.729 7.156 -0.712 1 98.62 161 VAL B N 1
ATOM 2566 C CA . VAL B 1 161 ? -2.787 6.074 0.266 1 98.62 161 VAL B CA 1
ATOM 2567 C C . VAL B 1 161 ? -4.047 6.215 1.115 1 98.62 161 VAL B C 1
ATOM 2569 O O . VAL B 1 161 ? -4.711 5.223 1.421 1 98.62 161 VAL B O 1
ATOM 2572 N N . VAL B 1 162 ? -4.398 7.41 1.528 1 98.81 162 VAL B N 1
ATOM 2573 C CA . VAL B 1 162 ? -5.629 7.645 2.279 1 98.81 162 VAL B CA 1
ATOM 2574 C C . VAL B 1 162 ? -6.832 7.191 1.455 1 98.81 162 VAL B C 1
ATOM 2576 O O . VAL B 1 162 ? -7.738 6.539 1.977 1 98.81 162 VAL B O 1
ATOM 2579 N N . HIS B 1 163 ? -6.84 7.523 0.201 1 98.69 163 HIS B N 1
ATOM 2580 C CA . HIS B 1 163 ? -7.91 7.086 -0.686 1 98.69 163 HIS B CA 1
ATOM 2581 C C . HIS B 1 163 ? -8.016 5.562 -0.706 1 98.69 163 HIS B C 1
ATOM 2583 O O . HIS B 1 163 ? -9.102 5.012 -0.507 1 98.69 163 HIS B O 1
ATOM 2589 N N . ASP B 1 164 ? -6.914 4.918 -0.929 1 98.44 164 ASP B N 1
ATOM 2590 C CA . ASP B 1 164 ? -6.922 3.465 -1.083 1 98.44 164 ASP B CA 1
ATOM 2591 C C . ASP B 1 164 ? -7.363 2.779 0.207 1 98.44 164 ASP B C 1
ATOM 2593 O O . ASP B 1 164 ? -8.141 1.822 0.174 1 98.44 164 ASP B O 1
ATOM 2597 N N . LEU B 1 165 ? -6.863 3.256 1.343 1 98.75 165 LEU B N 1
ATOM 2598 C CA . LEU B 1 165 ? -7.238 2.674 2.627 1 98.75 165 LEU B CA 1
ATOM 2599 C C . LEU B 1 165 ? -8.711 2.932 2.932 1 98.75 165 LEU B C 1
ATOM 2601 O O . LEU B 1 165 ? -9.391 2.076 3.504 1 98.75 165 LEU B O 1
ATOM 2605 N N . SER B 1 166 ? -9.219 4.133 2.588 1 98.75 166 SER B N 1
ATOM 2606 C CA . SER B 1 166 ? -10.633 4.438 2.785 1 98.75 166 SER B CA 1
ATOM 2607 C C . SER B 1 166 ? -11.516 3.521 1.948 1 98.75 166 SER B C 1
ATOM 2609 O O . SER B 1 166 ? -12.523 3.008 2.438 1 98.75 166 SER B O 1
ATOM 2611 N N . GLN B 1 167 ? -11.125 3.389 0.71 1 98.69 167 GLN B N 1
ATOM 2612 C CA . GLN B 1 167 ? -11.875 2.496 -0.168 1 98.69 167 GLN B CA 1
ATOM 2613 C C . GLN B 1 167 ? -11.875 1.068 0.37 1 98.69 167 GLN B C 1
ATOM 2615 O O . GLN B 1 167 ? -12.922 0.411 0.397 1 98.69 167 GLN B O 1
ATOM 2620 N N . LEU B 1 168 ? -10.719 0.563 0.771 1 98.75 168 LEU B N 1
ATOM 2621 C CA . LEU B 1 168 ? -10.625 -0.779 1.334 1 98.75 168 LEU B CA 1
ATOM 2622 C C . LEU B 1 168 ? -11.523 -0.923 2.557 1 98.75 168 LEU B C 1
ATOM 2624 O O . LEU B 1 168 ? -12.25 -1.91 2.684 1 98.75 168 LEU B O 1
ATOM 2628 N N . SER B 1 169 ? -11.453 0.06 3.467 1 98.69 169 SER B N 1
ATOM 2629 C CA . SER B 1 169 ? -12.281 0.043 4.664 1 98.69 169 SER B CA 1
ATOM 2630 C C . SER B 1 169 ? -13.766 -0.001 4.301 1 98.69 169 SER B C 1
ATOM 2632 O O . SER B 1 169 ? -14.523 -0.792 4.867 1 98.69 169 SER B O 1
ATOM 2634 N N . SER B 1 170 ? -14.148 0.85 3.361 1 98.44 170 SER B N 1
ATOM 2635 C CA . SER B 1 170 ? -15.531 0.896 2.91 1 98.44 170 SER B CA 1
ATOM 2636 C C . SER B 1 170 ? -15.961 -0.435 2.303 1 98.44 170 SER B C 1
ATOM 2638 O O . SER B 1 170 ? -17.062 -0.92 2.57 1 98.44 170 SER B O 1
ATOM 2640 N N . ASP B 1 171 ? -15.141 -1.039 1.503 1 98.38 171 ASP B N 1
ATOM 2641 C CA . ASP B 1 171 ? -15.43 -2.33 0.888 1 98.38 171 ASP B CA 1
ATOM 2642 C C . ASP B 1 171 ? -15.703 -3.395 1.948 1 98.38 171 ASP B C 1
ATOM 2644 O O . ASP B 1 171 ? -16.688 -4.137 1.854 1 98.38 171 ASP B O 1
ATOM 2648 N N . LEU B 1 172 ? -14.812 -3.477 2.895 1 98.69 172 LEU B N 1
ATOM 2649 C CA . LEU B 1 172 ? -14.914 -4.516 3.914 1 98.69 172 LEU B CA 1
ATOM 2650 C C . LEU B 1 172 ? -16.172 -4.324 4.762 1 98.69 172 LEU B C 1
ATOM 2652 O O . LEU B 1 172 ? -16.891 -5.285 5.039 1 98.69 172 LEU B O 1
ATOM 2656 N N . ILE B 1 173 ? -16.406 -3.086 5.133 1 98.5 173 ILE B N 1
ATOM 2657 C CA . ILE B 1 173 ? -17.594 -2.793 5.906 1 98.5 173 ILE B CA 1
ATOM 2658 C C . ILE B 1 173 ? -18.844 -3.133 5.086 1 98.5 173 ILE B C 1
ATOM 2660 O O . ILE B 1 173 ? -19.828 -3.652 5.617 1 98.5 173 ILE B O 1
ATOM 2664 N N . GLY B 1 174 ? -18.781 -2.82 3.85 1 97.5 174 GLY B N 1
ATOM 2665 C CA . GLY B 1 174 ? -19.891 -3.084 2.951 1 97.5 174 GLY B CA 1
ATOM 2666 C C . GLY B 1 174 ? -20.234 -4.559 2.832 1 97.5 174 GLY B C 1
ATOM 2667 O O . GLY B 1 174 ? -21.344 -4.918 2.449 1 97.5 174 GLY B O 1
ATOM 2668 N N . LEU B 1 175 ? -19.25 -5.488 3.104 1 97.25 175 LEU B N 1
ATOM 2669 C CA . LEU B 1 175 ? -19.5 -6.922 3.055 1 97.25 175 LEU B CA 1
ATOM 2670 C C . LEU B 1 175 ? -20.422 -7.355 4.199 1 97.25 175 LEU B C 1
ATOM 2672 O O . LEU B 1 175 ? -20.984 -8.445 4.168 1 97.25 175 LEU B O 1
ATOM 2676 N N . LYS B 1 176 ? -20.516 -6.555 5.219 1 95.44 176 LYS B N 1
ATOM 2677 C CA . LYS B 1 176 ? -21.312 -6.891 6.398 1 95.44 176 LYS B CA 1
ATOM 2678 C C . LYS B 1 176 ? -22.703 -6.273 6.32 1 95.44 176 LYS B C 1
ATOM 2680 O O . LYS B 1 176 ? -23.609 -6.711 7.02 1 95.44 176 LYS B O 1
ATOM 2685 N N . GLY B 1 177 ? -22.844 -5.207 5.562 1 84.56 177 GLY B N 1
ATOM 2686 C CA . GLY B 1 177 ? -24.156 -4.586 5.5 1 84.56 177 GLY B CA 1
ATOM 2687 C C . GLY B 1 177 ? -24.172 -3.322 4.664 1 84.56 177 GLY B C 1
ATOM 2688 O O . GLY B 1 177 ? -23.125 -2.809 4.277 1 84.56 177 GLY B O 1
#

Radius of gyration: 32.81 Å; Cα contacts (8 Å, |Δi|>4): 406; chains: 2; bounding box: 51×179×91 Å

Sequence (354 aa):
MKHSFAFYITLIFTLLLISPITQCNGSTRKLSESFLSLTCRKASDFGFCAYTLGSDPRGKTTDVDGLAQIALDKLAAQVKGTISYLQRQDSADPVVGSCLQFYRTADSKVYPSAVGSLNNKAYGAAKQATRAVMNHGHGCQVRVDQSPSPKWQMLTSMNKVVHDLSQLSSDLIGLKGMKHSFAFYITLIFTLLLISPITQCNGSTRKLSESFLSLTCRKASDFGFCAYTLGSDPRGKTTDVDGLAQIALDKLAAQVKGTISYLQRQDSADPVVGSCLQFYRTADSKVYPSAVGSLNNKAYGAAKQATRAVMNHGHGCQVRVDQSPSPKWQMLTSMNKVVHDLSQLSSDLIGLKG

pLDDT: mean 87.13, std 20.77, range [35.03, 98.88]

Secondary structure (DSSP, 8-state):
----------------------------------HHHHHHTTSS-HHHHHHHHHTSGGGGT--HHHHHHHHHHHHHHHHHHHHHHHHTS-TTSHHHHHHHHHHHHIIIIIHHHHHHHHHTT-HHHHHHHHHHHHHHHHHHHHHHHHS--GGGHHHHHHHHHHHHHHHHHHHHHHTT-/----------------------------------HHHHHHTTSS-HHHHHHHHHTSGGGGT--HHHHHHHHHHHHHHHHHHHHHHHHTS-TTSHHHHHHHHHHHHIIIIIHHHHHHHHHTT-HHHHHHHHHHHHHHHHHHHHHHHHS--GGGHHHHHHHHHHHHHHHHHHHHHHTT-

Nearest PDB structures (foldseek):
  2cj7-assembly1_A  TM=8.902E-01  e=1.280E-06  Nicotiana tabacum
  2cj5-assembly1_A  TM=8.760E-01  e=9.664E-07  Nicotiana tabacum
  1x91-assembly1_A  TM=8.363E-01  e=2.827E-05  Arabidopsis thaliana
  2cj7-assembly1_A  TM=8.900E-01  e=6.542E-07  Nicotiana tabacum
  2cj5-assembly1_A  TM=8.758E-01  e=7.903E-07  Nicotiana tabacum

Solvent-accessible surface area (backbone atoms only — not comparable to full-atom values): 19329 Å² total; per-residue (Å²): 136,82,77,75,79,75,79,78,75,77,75,75,74,74,73,72,73,71,65,73,74,72,70,73,67,70,64,73,66,72,73,74,75,49,73,58,57,61,54,20,69,71,33,96,47,30,22,60,41,46,49,60,40,63,71,35,81,67,41,79,77,51,55,63,70,49,44,24,48,52,33,45,50,52,34,51,52,49,46,52,49,49,45,55,54,46,71,69,45,65,70,83,39,66,56,44,46,54,31,44,51,31,41,49,45,28,60,72,52,29,48,54,48,18,52,53,23,48,76,67,66,36,29,64,58,15,29,52,26,29,48,49,40,29,49,27,36,48,50,33,48,52,45,43,67,76,54,75,52,82,85,46,53,49,56,52,34,38,34,50,49,44,38,52,33,22,51,52,23,28,38,40,32,47,75,76,77,136,84,79,73,78,75,77,76,77,75,77,75,76,73,72,73,71,71,64,73,73,72,70,71,70,71,64,74,66,72,72,74,76,48,73,58,59,60,55,21,69,70,33,96,47,30,21,61,41,47,49,61,40,63,70,35,80,66,43,80,77,50,54,64,69,50,46,24,49,52,33,46,51,53,34,51,51,49,44,51,49,49,44,56,56,48,71,70,45,65,71,85,39,67,56,44,49,53,31,45,51,31,42,50,47,28,61,71,51,29,47,55,48,18,52,54,24,48,76,68,65,36,26,64,58,15,28,52,26,28,49,49,37,26,47,28,36,48,52,33,49,52,46,45,64,75,55,76,53,81,86,45,53,47,56,51,34,39,36,50,49,43,39,52,32,23,51,52,23,27,38,41,32,48,74,77,74

Organism: Saponaria officinalis (NCBI:txid3572)

InterPro domains:
  IPR006501 Pectinesterase inhibitor domain [PF04043] (35-166)
  IPR006501 Pectinesterase inhibitor domain [SM00856] (31-175)
  IPR006501 Pectinesterase inhibitor domain [TIGR01614] (2-172)
  IPR035513 Invertase/pectin methylesterase inhibitor domain superfamily [G3DSA:1.20.140.40] (31-175)
  IPR035513 Invertase/pectin methylesterase inhibitor domain superfamily [SSF101148] (35-173)
  IPR052421 Plant Cell Wall Enzyme Inhibitor [PTHR36710] (4-168)

Foldseek 3Di:
DPPPPPPPPPPPPPPPCVVPPPPCPVPVPPPPDAQQQVLLVQAPDSVCSCCQLVVDPQSRPDHLLSSLVSLLVVLLVLLVVLLVVLVPDDCVDVLSVLLNVLSVCLNPPLSVQLVVCSVVLVLVSNLVSLVSNLVSLVRSVVSCVVPPDPVCVVVNVSSVVSNVSSRRSNSSSVVSD/DPPPPPPPPPPPPPPPCVVPPPPCPVPVPPPPDAQQQVLLVQAPDSVCSCCQLVVDPQSRPDHLLSSLVSLLVVLLVLLVVLLVVLVPDDCVDVLSVLLNVLSVCLNPPLSVQLVVCSVVLVLVSNLVSLVSQLVSLVRSVVSCVVPPDPVCVVVVVSSVVSNVSSRRSNSSSVVSD